Protein AF-A0A212EW90-F1 (afdb_monomer)

Sequence (204 aa):
METESSKECPTSETKEGSLTAAQRARLERNKSRALALREARLVKRPTEDKNDRIEKKSMRPVDSGGGFLLEAEEDVATPAPRAPPAPIVHRPDQPRCLHCGSPFPQSYLLDTFDYNACDACRDDEDKHELITRTEAKSEFLLKDCDLDARPPPLRCVRRRNPHRARFAEMRLYLRVQVEQRALEVWGSEEQLRREREERDRRRE

pLDDT: mean 80.84, std 19.44, range [35.56, 97.5]

Radius of gyration: 36.28 Å; Cα contacts (8 Å, |Δi|>4): 175; chains: 1; bounding box: 72×66×100 Å

Structure (mmCIF, N/CA/C/O backbone):
data_AF-A0A212EW90-F1
#
_entry.id   AF-A0A212EW90-F1
#
loop_
_atom_site.group_PDB
_atom_site.id
_atom_site.type_symbol
_atom_site.label_atom_id
_atom_site.label_alt_id
_atom_site.label_comp_id
_atom_site.label_asym_id
_atom_site.label_entity_id
_atom_site.label_seq_id
_atom_site.pdbx_PDB_ins_code
_atom_site.Cartn_x
_atom_site.Cartn_y
_atom_site.Cartn_z
_atom_site.occupancy
_atom_site.B_iso_or_equiv
_atom_site.auth_seq_id
_atom_site.auth_comp_id
_atom_site.auth_asym_id
_atom_site.auth_atom_id
_atom_site.pdbx_PDB_model_num
ATOM 1 N N . MET A 1 1 ? -20.090 49.808 72.761 1.00 37.00 1 MET A N 1
ATOM 2 C CA . MET A 1 1 ? -19.215 50.891 72.284 1.00 37.00 1 MET A CA 1
ATOM 3 C C . MET A 1 1 ? -17.934 50.246 71.805 1.00 37.00 1 MET A C 1
ATOM 5 O O . MET A 1 1 ? -17.384 49.419 72.521 1.00 37.00 1 MET A O 1
ATOM 9 N N . GLU A 1 2 ? -17.590 50.555 70.563 1.00 42.12 2 GLU A N 1
ATOM 10 C CA . GLU A 1 2 ? -16.340 50.257 69.849 1.00 42.12 2 GLU A CA 1
ATOM 11 C C . GLU A 1 2 ? -15.127 50.748 70.689 1.00 42.12 2 GLU A C 1
ATOM 13 O O . GLU A 1 2 ? -15.322 51.596 71.556 1.00 42.12 2 GLU A O 1
ATOM 18 N N . THR A 1 3 ? -13.894 50.234 70.600 1.00 38.16 3 THR A N 1
ATOM 19 C CA . THR A 1 3 ? -12.986 50.258 69.435 1.00 38.16 3 THR A CA 1
ATOM 20 C C . THR A 1 3 ? -11.719 49.384 69.642 1.00 38.16 3 THR A C 1
ATOM 22 O O . THR A 1 3 ? -11.256 49.186 70.761 1.00 38.16 3 THR A O 1
ATOM 25 N N . GLU A 1 4 ? -11.207 48.853 68.522 1.00 42.88 4 GLU A N 1
ATOM 26 C CA . GLU A 1 4 ? -9.812 48.750 68.021 1.00 42.88 4 GLU A CA 1
ATOM 27 C C . GLU A 1 4 ? -8.589 48.614 68.967 1.00 42.88 4 GLU A C 1
ATOM 29 O O . GLU A 1 4 ? -8.356 49.448 69.833 1.00 42.88 4 GLU A O 1
ATOM 34 N N . SER A 1 5 ? -7.679 47.665 68.665 1.00 35.56 5 SER A N 1
ATOM 35 C CA . SER A 1 5 ? -6.364 47.965 68.033 1.00 35.56 5 SER A CA 1
ATOM 36 C C . SER A 1 5 ? -5.389 46.758 68.008 1.00 35.56 5 SER A C 1
ATOM 38 O O . SER A 1 5 ? -5.030 46.200 69.040 1.00 35.56 5 SER A O 1
ATOM 40 N N . SER A 1 6 ? -5.003 46.371 66.783 1.00 37.69 6 SER A N 1
ATOM 41 C CA . SER A 1 6 ? -3.697 45.899 66.261 1.00 37.69 6 SER A CA 1
ATOM 42 C C . SER A 1 6 ? -2.627 45.345 67.233 1.00 37.69 6 SER A C 1
ATOM 44 O O . SER A 1 6 ? -2.202 46.023 68.156 1.00 37.69 6 SER A O 1
ATOM 46 N N . LYS A 1 7 ? -2.182 44.082 67.100 1.00 48.00 7 LYS A N 1
ATOM 47 C CA . LYS A 1 7 ? -1.148 43.548 66.168 1.00 48.00 7 LYS A CA 1
ATOM 48 C C . LYS A 1 7 ? 0.292 43.954 66.549 1.00 48.00 7 LYS A C 1
ATOM 50 O O . LYS A 1 7 ? 0.676 45.074 66.266 1.00 48.00 7 LYS A O 1
ATOM 55 N N . GLU A 1 8 ? 1.068 43.019 67.123 1.00 38.59 8 GLU A N 1
ATOM 56 C CA . GLU A 1 8 ? 2.380 42.527 66.627 1.00 38.59 8 GLU A CA 1
ATOM 57 C C . GLU A 1 8 ? 3.061 41.525 67.594 1.00 38.59 8 GLU A C 1
ATOM 59 O O . GLU A 1 8 ? 2.899 41.584 68.811 1.00 38.59 8 GLU A O 1
ATOM 64 N N . CYS A 1 9 ? 3.776 40.554 67.005 1.00 44.97 9 CYS A N 1
ATOM 65 C CA . CYS A 1 9 ? 4.490 39.432 67.638 1.00 44.97 9 CYS A CA 1
ATOM 66 C C . CYS A 1 9 ? 5.861 39.832 68.214 1.00 44.97 9 CYS A C 1
ATOM 68 O O . CYS A 1 9 ? 6.441 40.823 67.773 1.00 44.97 9 CYS A O 1
ATOM 70 N N . PRO A 1 10 ? 6.483 38.947 69.023 1.00 42.16 10 PRO A N 1
ATOM 71 C CA . PRO A 1 10 ? 7.879 38.622 68.724 1.00 42.16 10 PRO A CA 1
ATOM 72 C C . PRO A 1 10 ? 8.269 37.135 68.875 1.00 42.16 10 PRO A C 1
ATOM 74 O O . PRO A 1 10 ? 8.018 36.481 69.882 1.00 42.16 10 PRO A O 1
ATOM 77 N N . THR A 1 11 ? 8.903 36.669 67.795 1.00 37.88 11 THR A N 1
ATOM 78 C CA . THR A 1 11 ? 10.135 35.864 67.664 1.00 37.88 11 THR A CA 1
ATOM 79 C C . THR A 1 11 ? 10.346 34.526 68.385 1.00 37.88 11 THR A C 1
ATOM 81 O O . THR A 1 11 ? 10.297 34.384 69.599 1.00 37.88 11 THR A O 1
ATOM 84 N N . SER A 1 12 ? 10.741 33.578 67.533 1.00 48.88 12 SER A N 1
ATOM 85 C CA . SER A 1 12 ? 11.323 32.257 67.749 1.00 48.88 12 SER A CA 1
ATOM 86 C C . SER A 1 12 ? 12.581 32.227 68.621 1.00 48.88 12 SER A C 1
ATOM 88 O O . SER A 1 12 ? 13.529 32.956 68.336 1.00 48.88 12 SER A O 1
ATOM 90 N N . GLU A 1 13 ? 12.657 31.245 69.523 1.00 40.03 13 GLU A N 1
ATOM 91 C CA . GLU A 1 13 ? 13.919 30.736 70.069 1.00 40.03 13 GLU A CA 1
ATOM 92 C C . GLU A 1 13 ? 13.935 29.198 70.116 1.00 40.03 13 GLU A C 1
ATOM 94 O O . GLU A 1 13 ? 12.944 28.523 70.401 1.00 40.03 13 GLU A O 1
ATOM 99 N N . THR A 1 14 ? 15.101 28.665 69.774 1.00 49.25 14 THR A N 1
ATOM 100 C CA . THR A 1 14 ? 15.515 27.269 69.646 1.00 49.25 14 THR A CA 1
ATOM 101 C C . THR A 1 14 ? 15.572 26.529 70.989 1.00 49.25 14 THR A C 1
ATOM 103 O O . THR A 1 14 ? 16.086 27.043 71.977 1.00 49.25 14 THR A O 1
ATOM 106 N N . LYS A 1 15 ? 15.147 25.256 71.017 1.00 45.59 15 LYS A N 1
ATOM 107 C CA . LYS A 1 15 ? 15.588 24.279 72.032 1.00 45.59 15 LYS A CA 1
ATOM 108 C C . LYS A 1 15 ? 15.966 22.958 71.371 1.00 45.59 15 LYS A C 1
ATOM 110 O O . LYS A 1 15 ? 15.115 22.159 70.990 1.00 45.59 15 LYS A O 1
ATOM 115 N N . GLU A 1 16 ? 17.272 22.753 71.248 1.00 52.44 16 GLU A N 1
ATOM 116 C CA . GLU A 1 16 ? 17.896 21.493 70.862 1.00 52.44 16 GLU A CA 1
ATOM 117 C C . GLU A 1 16 ? 17.640 20.432 71.944 1.00 52.44 16 GLU A C 1
ATOM 119 O O . GLU A 1 16 ? 18.068 20.555 73.093 1.00 52.44 16 GLU A O 1
ATOM 124 N N . GLY A 1 17 ? 16.910 19.375 71.591 1.00 59.28 17 GLY A N 1
ATOM 125 C CA . GLY A 1 17 ? 16.662 18.247 72.482 1.00 59.28 17 GLY A CA 1
ATOM 126 C C . GLY A 1 17 ? 17.885 17.337 72.580 1.00 59.28 17 GLY A C 1
ATOM 127 O O . GLY A 1 17 ? 18.128 16.521 71.692 1.00 59.28 17 GLY A O 1
ATOM 128 N N . SER A 1 18 ? 18.635 17.440 73.679 1.00 71.00 18 SER A N 1
ATOM 129 C CA . SER A 1 18 ? 19.654 16.460 74.078 1.00 71.00 18 SER A CA 1
ATOM 130 C C . SER A 1 18 ? 19.038 15.057 74.145 1.00 71.00 18 SER A C 1
ATOM 132 O O . SER A 1 18 ? 18.138 14.789 74.940 1.00 71.00 18 SER A O 1
ATOM 134 N N . LEU A 1 19 ? 19.517 14.150 73.292 1.00 76.38 19 LEU A N 1
ATOM 135 C CA . LEU A 1 19 ? 19.010 12.781 73.214 1.00 76.38 19 LEU A CA 1
ATOM 136 C C . LEU A 1 19 ? 19.236 12.043 74.536 1.00 76.38 19 LEU A C 1
ATOM 138 O O . LEU A 1 19 ? 20.332 12.092 75.103 1.00 76.38 19 LEU A O 1
ATOM 142 N N . THR A 1 20 ? 18.224 11.307 74.989 1.00 86.19 20 THR A N 1
ATOM 143 C CA . THR A 1 20 ? 18.311 10.446 76.178 1.00 86.19 20 THR A CA 1
ATOM 144 C C . THR A 1 20 ? 19.362 9.344 75.991 1.00 86.19 20 THR A C 1
ATOM 146 O O . THR A 1 20 ? 19.668 8.939 74.866 1.00 86.19 20 THR A O 1
ATOM 149 N N . ALA A 1 21 ? 19.907 8.807 77.087 1.00 84.00 21 ALA A N 1
ATOM 150 C CA . ALA A 1 21 ? 20.920 7.746 77.034 1.00 84.00 21 ALA A CA 1
ATOM 151 C C . ALA A 1 21 ? 20.450 6.515 76.231 1.00 84.00 21 ALA A C 1
ATOM 153 O O . ALA A 1 21 ? 21.204 5.957 75.434 1.00 84.00 21 ALA A O 1
ATOM 154 N N . ALA A 1 22 ? 19.169 6.153 76.356 1.00 84.44 22 ALA A N 1
ATOM 155 C CA . ALA A 1 22 ? 18.561 5.070 75.589 1.00 84.44 22 ALA A CA 1
ATOM 156 C C . ALA A 1 22 ? 18.507 5.367 74.077 1.00 84.44 22 ALA A C 1
ATOM 158 O O . ALA A 1 22 ? 18.768 4.480 73.259 1.00 84.44 22 ALA A O 1
ATOM 159 N N . GLN A 1 23 ? 18.214 6.614 73.689 1.00 84.75 23 GLN A N 1
ATOM 160 C CA . GLN A 1 23 ? 18.225 7.042 72.287 1.00 84.75 23 GLN A CA 1
ATOM 161 C C . GLN A 1 23 ? 19.645 7.036 71.709 1.00 84.75 23 GLN A C 1
ATOM 163 O O . GLN A 1 23 ? 19.837 6.536 70.601 1.00 84.75 23 GLN A O 1
ATOM 168 N N . ARG A 1 24 ? 20.648 7.494 72.471 1.00 88.50 24 ARG A N 1
ATOM 169 C CA . ARG A 1 24 ? 22.062 7.435 72.056 1.00 88.50 24 ARG A CA 1
ATOM 170 C C . ARG A 1 24 ? 22.530 5.994 71.847 1.00 88.50 24 ARG A C 1
ATOM 172 O O . ARG A 1 24 ? 23.065 5.688 70.788 1.00 88.50 24 ARG A O 1
ATOM 179 N N . ALA A 1 25 ? 22.216 5.085 72.772 1.00 90.12 25 ALA A N 1
ATOM 180 C CA . ALA A 1 25 ? 22.560 3.665 72.645 1.00 90.12 25 ALA A CA 1
ATOM 181 C C . ALA A 1 25 ? 21.860 2.977 71.456 1.00 90.12 25 ALA A C 1
ATOM 183 O O . ALA A 1 25 ? 22.383 2.030 70.859 1.00 90.12 25 ALA A O 1
ATOM 184 N N . ARG A 1 26 ? 20.651 3.425 71.089 1.00 89.00 26 ARG A N 1
ATOM 185 C CA . ARG A 1 26 ? 19.955 2.939 69.888 1.00 89.00 26 ARG A CA 1
ATOM 186 C C . ARG A 1 26 ? 20.602 3.472 68.611 1.00 89.00 26 ARG A C 1
ATOM 188 O O . ARG A 1 26 ? 20.775 2.705 67.667 1.00 89.00 26 ARG A O 1
ATOM 195 N N . LEU A 1 27 ? 20.986 4.747 68.591 1.00 90.75 27 LEU A N 1
ATOM 196 C CA . LEU A 1 27 ? 21.705 5.352 67.468 1.00 90.75 27 LEU A CA 1
ATOM 197 C C . LEU A 1 27 ? 23.073 4.708 67.261 1.00 90.75 27 LEU A C 1
ATOM 199 O O . LEU A 1 27 ? 23.433 4.423 66.126 1.00 90.75 27 LEU A O 1
ATOM 203 N N . GLU A 1 28 ? 23.796 4.411 68.335 1.00 94.00 28 GLU A N 1
ATOM 204 C CA . GLU A 1 28 ? 25.107 3.772 68.270 1.00 94.00 28 GLU A CA 1
ATOM 205 C C . GLU A 1 28 ? 25.023 2.339 67.728 1.00 94.00 28 GLU A C 1
ATOM 207 O O . GLU A 1 28 ? 25.767 1.989 66.813 1.00 94.00 28 GLU A O 1
ATOM 212 N N . ARG A 1 29 ? 24.039 1.545 68.180 1.00 92.94 29 ARG A N 1
ATOM 213 C CA . ARG A 1 29 ? 23.766 0.208 67.616 1.00 92.94 29 ARG A CA 1
ATOM 214 C C . ARG A 1 29 ? 23.329 0.251 66.152 1.00 92.94 29 ARG A C 1
ATOM 216 O O . ARG A 1 29 ? 23.746 -0.587 65.356 1.00 92.94 29 ARG A O 1
ATOM 223 N N . ASN A 1 30 ? 22.491 1.216 65.775 1.00 91.00 30 ASN A N 1
ATOM 224 C CA . ASN A 1 30 ? 22.095 1.386 64.376 1.00 91.00 30 ASN A CA 1
ATOM 225 C C . ASN A 1 30 ? 23.288 1.805 63.509 1.00 91.00 30 ASN A C 1
ATOM 227 O O . ASN A 1 30 ? 23.452 1.290 62.404 1.00 91.00 30 ASN A O 1
ATOM 231 N N . LYS A 1 31 ? 24.141 2.698 64.022 1.00 95.44 31 LYS A N 1
ATOM 232 C CA . LYS A 1 31 ? 25.353 3.161 63.344 1.00 95.44 31 LYS A CA 1
ATOM 233 C C . LYS A 1 31 ? 26.351 2.022 63.154 1.00 95.44 31 LYS A C 1
ATOM 235 O O . LYS A 1 31 ? 26.844 1.854 62.043 1.00 95.44 31 LYS A O 1
ATOM 240 N N . SER A 1 32 ? 26.602 1.207 64.180 1.00 93.25 32 SER A N 1
ATOM 241 C CA . SER A 1 32 ? 27.519 0.066 64.074 1.00 93.25 32 SER A CA 1
ATOM 242 C C . SER A 1 32 ? 27.013 -0.980 63.079 1.00 93.25 32 SER A C 1
ATOM 244 O O . SER A 1 32 ? 27.770 -1.423 62.218 1.00 93.25 32 SER A O 1
ATOM 246 N N . ARG A 1 33 ? 25.712 -1.298 63.103 1.00 92.06 33 ARG A N 1
ATOM 247 C CA . ARG A 1 33 ? 25.096 -2.209 62.128 1.00 92.06 33 ARG A CA 1
ATOM 248 C C . ARG A 1 33 ? 25.192 -1.674 60.696 1.00 92.06 33 ARG A C 1
ATOM 250 O O . ARG A 1 33 ? 25.475 -2.441 59.780 1.00 92.06 33 ARG A O 1
ATOM 257 N N . ALA A 1 34 ? 24.969 -0.375 60.496 1.00 90.00 34 ALA A N 1
ATOM 258 C CA . ALA A 1 34 ? 25.075 0.253 59.181 1.00 90.00 34 ALA A CA 1
ATOM 259 C C . ALA A 1 34 ? 26.517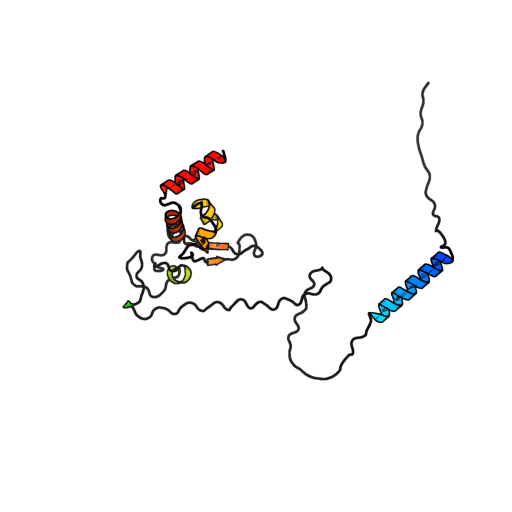 0.241 58.643 1.00 90.00 34 ALA A C 1
ATOM 261 O O . ALA A 1 34 ? 26.720 -0.042 57.462 1.00 90.00 34 ALA A O 1
ATOM 262 N N . LEU A 1 35 ? 27.512 0.499 59.499 1.00 91.81 35 LEU A N 1
ATOM 263 C CA . LEU A 1 35 ? 28.927 0.424 59.125 1.00 91.81 35 LEU A CA 1
ATOM 264 C C . LEU A 1 35 ? 29.338 -1.008 58.763 1.00 91.81 35 LEU A C 1
ATOM 266 O O . LEU A 1 35 ? 29.906 -1.206 57.693 1.00 91.81 35 LEU A O 1
ATOM 270 N N . ALA A 1 36 ? 28.947 -2.002 59.564 1.00 86.94 36 ALA A N 1
ATOM 271 C CA . ALA A 1 36 ? 29.229 -3.410 59.283 1.00 86.94 36 ALA A CA 1
ATOM 272 C C . ALA A 1 36 ? 28.620 -3.880 57.948 1.00 86.94 36 ALA A C 1
ATOM 274 O O . ALA A 1 36 ? 29.275 -4.567 57.169 1.00 86.94 36 ALA A O 1
ATOM 275 N N . LEU A 1 37 ? 27.385 -3.465 57.629 1.00 83.56 37 LEU A N 1
ATOM 276 C CA . LEU A 1 37 ? 26.765 -3.755 56.329 1.00 83.56 37 LEU A CA 1
ATOM 277 C C . LEU A 1 37 ? 27.500 -3.077 55.163 1.00 83.56 37 LEU A C 1
ATOM 279 O O . LEU A 1 37 ? 27.550 -3.631 54.065 1.00 83.56 37 LEU A O 1
ATOM 283 N N . ARG A 1 38 ? 28.057 -1.881 55.378 1.00 78.62 38 ARG A N 1
ATOM 284 C CA . ARG A 1 38 ? 28.822 -1.155 54.359 1.00 78.62 38 ARG A CA 1
ATOM 285 C C . ARG A 1 38 ? 30.179 -1.807 54.111 1.00 78.62 38 ARG A C 1
ATOM 287 O O . ARG A 1 38 ? 30.548 -1.963 52.953 1.00 78.62 38 ARG A O 1
ATOM 294 N N . GLU A 1 39 ? 30.875 -2.225 55.164 1.00 82.56 39 GLU A N 1
ATOM 295 C CA . GLU A 1 39 ? 32.128 -2.981 55.065 1.00 82.56 39 GLU A CA 1
ATOM 296 C C . GLU A 1 39 ? 31.909 -4.346 54.406 1.00 82.56 39 GLU A C 1
ATOM 298 O O . GLU A 1 39 ? 32.644 -4.700 53.490 1.00 82.56 39 GLU A O 1
ATOM 303 N N . ALA A 1 40 ? 30.838 -5.061 54.769 1.00 77.44 40 ALA A N 1
ATOM 304 C CA . ALA A 1 40 ? 30.483 -6.339 54.151 1.00 77.44 40 ALA A CA 1
ATOM 305 C C . ALA A 1 40 ? 30.093 -6.213 52.667 1.00 77.44 40 ALA A C 1
ATOM 307 O O . ALA A 1 40 ? 30.324 -7.137 51.897 1.00 77.44 40 ALA A O 1
ATOM 308 N N . ARG A 1 41 ? 29.509 -5.084 52.237 1.00 70.00 41 ARG A N 1
ATOM 309 C CA . ARG A 1 41 ? 29.255 -4.801 50.809 1.00 70.00 41 ARG A CA 1
ATOM 310 C C . ARG A 1 41 ? 30.518 -4.396 50.058 1.00 70.00 41 ARG A C 1
ATOM 312 O O . ARG A 1 41 ? 30.582 -4.584 48.847 1.00 70.00 41 ARG A O 1
ATOM 319 N N . LEU A 1 42 ? 31.521 -3.870 50.758 1.00 60.12 42 LEU A N 1
ATOM 320 C CA . LEU A 1 42 ? 32.828 -3.542 50.201 1.00 60.12 42 LEU A CA 1
ATOM 321 C C . LEU A 1 42 ? 33.714 -4.798 50.102 1.00 60.12 42 LEU A C 1
ATOM 323 O O . LEU A 1 42 ? 34.885 -4.774 50.478 1.00 60.12 42 LEU A O 1
ATOM 327 N N . VAL A 1 43 ? 33.177 -5.908 49.580 1.00 57.69 43 VAL A N 1
ATOM 328 C CA . VAL A 1 43 ? 34.025 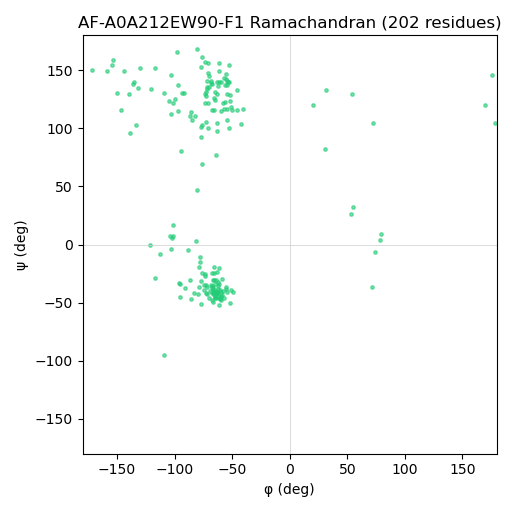-7.012 49.123 1.00 57.69 43 VAL A CA 1
ATOM 329 C C . VAL A 1 43 ? 34.858 -6.458 47.975 1.00 57.69 43 VAL A C 1
ATOM 331 O O . VAL A 1 43 ? 34.362 -6.221 46.873 1.00 57.69 43 VAL A O 1
ATOM 334 N N . LYS A 1 44 ? 36.134 -6.186 48.255 1.00 54.88 44 LYS A N 1
ATOM 335 C CA . LYS A 1 44 ? 37.115 -5.834 47.233 1.00 54.88 44 LYS A CA 1
ATOM 336 C C . LYS A 1 44 ? 37.183 -7.012 46.269 1.00 54.88 44 LYS A C 1
ATOM 338 O O . LYS A 1 44 ? 37.567 -8.110 46.664 1.00 54.88 44 LYS A O 1
ATOM 343 N N . ARG A 1 45 ? 36.763 -6.784 45.024 1.00 52.50 45 ARG A N 1
ATOM 344 C CA . ARG 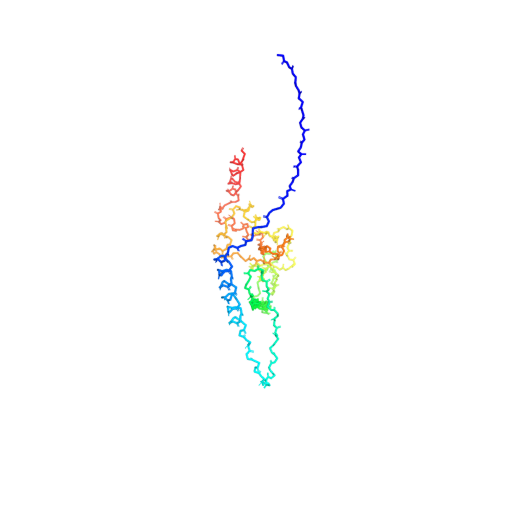A 1 45 ? 36.896 -7.760 43.942 1.00 52.50 45 ARG A CA 1
ATOM 345 C C . ARG A 1 45 ? 38.365 -8.211 43.901 1.00 52.50 45 ARG A C 1
ATOM 347 O O . ARG A 1 45 ? 39.224 -7.325 43.891 1.00 52.50 45 ARG A O 1
ATOM 354 N N . PRO A 1 46 ? 38.672 -9.520 43.903 1.00 50.47 46 PRO A N 1
ATOM 355 C CA . PRO A 1 46 ? 40.043 -9.975 43.734 1.00 50.47 46 PRO A CA 1
ATOM 356 C C . PRO A 1 46 ? 40.576 -9.387 42.428 1.00 50.47 46 PRO A C 1
ATOM 358 O O . PRO A 1 46 ? 39.959 -9.535 41.371 1.00 50.47 46 PRO A O 1
ATOM 361 N N . THR A 1 47 ? 41.673 -8.641 42.504 1.00 50.12 47 THR A N 1
ATOM 362 C CA . THR A 1 47 ? 42.437 -8.270 41.318 1.00 50.12 47 THR A CA 1
ATOM 363 C C . THR A 1 47 ? 43.235 -9.502 40.928 1.00 50.12 47 THR A C 1
ATOM 365 O O . THR A 1 47 ? 44.308 -9.748 41.472 1.00 50.12 47 THR A O 1
ATOM 368 N N . GLU A 1 48 ? 42.673 -10.323 40.048 1.00 49.72 48 GLU A N 1
ATOM 369 C CA . GLU A 1 48 ? 43.438 -11.379 39.398 1.00 49.72 48 GLU A CA 1
ATOM 370 C C . GLU A 1 48 ? 44.294 -10.743 38.299 1.00 49.72 48 GLU A C 1
ATOM 372 O O . GLU A 1 48 ? 43.817 -10.400 37.218 1.00 49.72 48 GLU A O 1
ATOM 377 N N . ASP A 1 49 ? 45.575 -10.557 38.613 1.00 53.19 49 ASP A N 1
ATOM 378 C CA . ASP A 1 49 ? 46.632 -10.440 37.619 1.00 53.19 49 ASP A CA 1
ATOM 379 C C . ASP A 1 49 ? 46.794 -11.793 36.921 1.00 53.19 49 ASP A C 1
ATOM 381 O O . ASP A 1 49 ? 47.193 -12.768 37.564 1.00 53.19 49 ASP A O 1
ATOM 385 N N . LYS A 1 50 ? 46.510 -11.837 35.612 1.00 42.41 50 LYS A N 1
ATOM 386 C CA . LYS A 1 50 ? 47.284 -12.557 34.579 1.00 42.41 50 LYS A CA 1
ATOM 387 C C . LYS A 1 50 ? 46.635 -12.407 33.198 1.00 42.41 50 LYS A C 1
ATOM 389 O O . LYS A 1 50 ? 45.636 -13.033 32.881 1.00 42.41 50 LYS A O 1
ATOM 394 N N . ASN A 1 51 ? 47.262 -11.553 32.393 1.00 48.25 51 ASN A N 1
ATOM 395 C CA . ASN A 1 51 ? 47.721 -11.832 31.032 1.00 48.25 51 ASN A CA 1
ATOM 396 C C . ASN A 1 51 ? 46.905 -12.852 30.205 1.00 48.25 51 ASN A C 1
ATOM 398 O O . ASN A 1 51 ? 47.335 -13.990 30.045 1.00 48.25 51 ASN A O 1
ATOM 402 N N . ASP A 1 52 ? 45.801 -12.413 29.600 1.00 43.44 52 ASP A N 1
ATOM 403 C CA . ASP A 1 52 ? 45.383 -12.953 28.305 1.00 43.44 52 ASP A CA 1
ATOM 404 C C . ASP A 1 52 ? 44.696 -11.861 27.479 1.00 43.44 52 ASP A 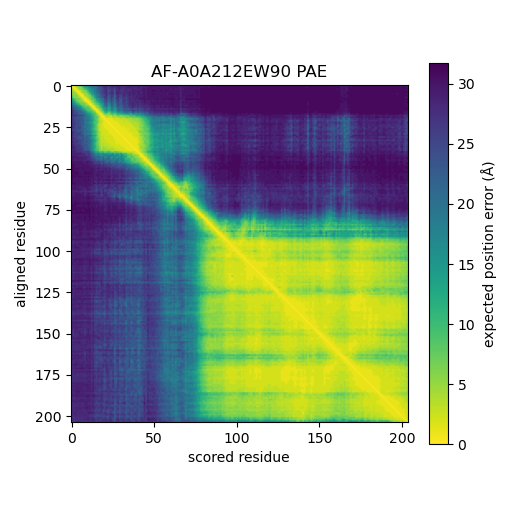C 1
ATOM 406 O O . ASP A 1 52 ? 43.697 -11.251 27.873 1.00 43.44 52 ASP A O 1
ATOM 410 N N . ARG A 1 53 ? 45.320 -11.524 26.354 1.00 47.97 53 ARG A N 1
ATOM 411 C CA . ARG A 1 53 ? 44.987 -10.365 25.529 1.00 47.97 53 ARG A CA 1
ATOM 412 C C . ARG A 1 53 ? 44.025 -10.825 24.439 1.00 47.97 53 ARG A C 1
ATOM 414 O O . ARG A 1 53 ? 44.430 -11.048 23.306 1.00 47.97 53 ARG A O 1
ATOM 421 N N . ILE A 1 54 ? 42.748 -10.957 24.786 1.00 49.94 54 ILE A N 1
ATOM 422 C CA . ILE A 1 54 ? 41.666 -11.079 23.802 1.00 49.94 54 ILE A CA 1
ATOM 423 C C . ILE A 1 54 ? 40.962 -9.724 23.740 1.00 49.94 54 ILE A C 1
ATOM 425 O O . ILE A 1 54 ? 40.342 -9.292 24.712 1.00 49.94 54 ILE A O 1
ATOM 429 N N . GLU A 1 55 ? 41.086 -9.040 22.601 1.00 52.75 55 GLU A N 1
ATOM 430 C CA . GLU A 1 55 ? 40.440 -7.757 22.303 1.00 52.75 55 GLU A CA 1
ATOM 431 C C . GLU A 1 55 ? 38.907 -7.900 22.276 1.00 52.75 55 GLU A C 1
ATOM 433 O O . GLU A 1 55 ? 38.272 -7.940 21.226 1.00 52.75 55 GLU A O 1
ATOM 438 N N . LYS A 1 56 ? 38.273 -7.968 23.450 1.00 46.31 56 LYS A N 1
ATOM 439 C CA . LYS A 1 56 ? 36.835 -7.732 23.585 1.00 46.31 56 LYS A CA 1
ATOM 440 C C . LYS A 1 56 ? 36.614 -6.232 23.708 1.00 46.31 56 LYS A C 1
ATOM 442 O O . LYS A 1 56 ? 36.917 -5.625 24.733 1.00 46.31 56 LYS A O 1
ATOM 447 N N . LYS A 1 57 ? 36.093 -5.640 22.633 1.00 47.41 57 LYS A N 1
ATOM 448 C CA . LYS A 1 57 ? 35.599 -4.262 22.569 1.00 47.41 57 LYS A CA 1
ATOM 449 C C . LYS A 1 57 ? 34.589 -4.054 23.704 1.00 47.41 57 LYS A C 1
ATOM 451 O O . LYS A 1 57 ? 33.453 -4.505 23.615 1.00 47.41 57 LYS A O 1
ATOM 456 N N . SER A 1 58 ? 35.024 -3.434 24.797 1.00 45.62 58 SER A N 1
ATOM 457 C CA . SER A 1 58 ? 34.182 -3.171 25.959 1.00 45.62 58 SER A CA 1
ATOM 458 C C . SER A 1 58 ? 33.164 -2.089 25.606 1.00 45.62 58 SER A C 1
ATOM 460 O O . SER A 1 58 ? 33.471 -0.896 25.557 1.00 45.62 58 SER A O 1
ATOM 462 N N . MET A 1 59 ? 31.935 -2.510 25.311 1.00 57.97 59 MET A N 1
ATOM 463 C CA . MET A 1 59 ? 30.809 -1.588 25.246 1.00 57.97 59 MET A CA 1
ATOM 464 C C . MET A 1 59 ? 30.603 -0.984 26.636 1.00 57.97 59 MET A C 1
ATOM 466 O O . MET A 1 59 ? 30.583 -1.695 27.642 1.00 57.97 59 MET A O 1
ATOM 470 N N . ARG A 1 60 ? 30.511 0.347 26.702 1.00 62.47 60 ARG A N 1
ATOM 471 C CA . ARG A 1 60 ? 30.195 1.042 27.950 1.00 62.47 60 ARG A CA 1
ATOM 472 C C . ARG A 1 60 ? 28.725 0.772 28.262 1.00 62.47 60 ARG A C 1
ATOM 474 O O . ARG A 1 60 ? 27.885 1.094 27.425 1.00 62.47 60 ARG A O 1
ATOM 481 N N . PRO A 1 61 ? 28.411 0.190 29.418 1.00 64.31 61 PRO A N 1
ATOM 482 C CA . PRO A 1 61 ? 27.034 -0.120 29.749 1.00 64.31 61 PRO A CA 1
ATOM 483 C C . PRO A 1 61 ? 26.232 1.167 30.013 1.00 64.31 61 PRO A C 1
ATOM 485 O O . PRO A 1 61 ? 26.780 2.158 30.510 1.00 64.31 61 PRO A O 1
ATOM 488 N N . VAL A 1 62 ? 24.953 1.166 29.630 1.00 65.56 62 VAL A N 1
ATOM 489 C CA . VAL A 1 62 ? 24.087 2.356 29.631 1.00 65.56 62 VAL A CA 1
ATOM 490 C C . VAL A 1 62 ? 23.206 2.349 30.877 1.00 65.56 62 VAL A C 1
ATOM 492 O O . VAL A 1 62 ? 22.487 1.388 31.147 1.00 65.56 62 VAL A O 1
ATOM 495 N N . ASP A 1 63 ? 23.262 3.438 31.642 1.00 74.75 63 ASP A N 1
ATOM 496 C CA . ASP A 1 63 ? 22.414 3.646 32.815 1.00 74.75 63 ASP A CA 1
ATOM 497 C C . ASP A 1 63 ? 21.072 4.254 32.383 1.00 74.75 63 ASP A C 1
ATOM 499 O O . ASP A 1 63 ? 21.011 5.382 31.889 1.00 74.75 63 ASP A O 1
ATOM 503 N N . SER A 1 64 ? 19.991 3.492 32.550 1.00 76.69 64 SER A N 1
ATOM 504 C CA . SER A 1 64 ? 18.620 3.929 32.267 1.00 76.69 64 SER A CA 1
ATOM 505 C C . SER A 1 64 ? 18.006 4.768 33.398 1.00 76.69 64 SER A C 1
ATOM 507 O O . SER A 1 64 ? 16.842 5.157 33.308 1.00 76.69 64 SER A O 1
ATOM 509 N N . GLY A 1 65 ? 18.764 5.065 34.463 1.00 69.38 65 GLY A N 1
ATOM 510 C CA . GLY A 1 65 ? 18.324 5.883 35.596 1.00 69.38 65 GLY A CA 1
ATOM 511 C C . GLY A 1 65 ? 17.446 5.137 36.608 1.00 69.38 65 GLY A C 1
ATOM 512 O O . GLY A 1 65 ? 16.891 5.760 37.510 1.00 69.38 65 GLY A O 1
ATOM 513 N N . GLY A 1 66 ? 17.317 3.811 36.475 1.00 75.62 66 GLY A N 1
ATOM 514 C CA . GLY A 1 66 ? 16.504 2.942 37.339 1.00 75.62 66 GLY A CA 1
ATOM 515 C C . GLY A 1 66 ? 17.286 2.143 38.391 1.00 75.62 66 GLY A C 1
ATOM 516 O O . GLY A 1 66 ? 16.714 1.267 39.034 1.00 75.62 66 GLY A O 1
ATOM 517 N N . GLY A 1 67 ? 18.590 2.394 38.559 1.00 70.81 67 GLY A N 1
ATOM 518 C CA . GLY A 1 67 ? 19.441 1.673 39.519 1.00 70.81 67 GLY A CA 1
ATOM 519 C C . GLY A 1 67 ? 19.903 0.281 39.064 1.00 70.81 67 GLY A C 1
ATOM 520 O O . GLY A 1 67 ? 20.590 -0.404 39.819 1.00 70.81 67 GLY A O 1
ATOM 521 N N . PHE A 1 68 ? 19.578 -0.117 37.832 1.00 65.75 68 PHE A N 1
ATOM 522 C CA . PHE A 1 68 ? 20.136 -1.285 37.159 1.00 65.75 68 PHE A CA 1
ATOM 523 C C . PHE A 1 68 ? 20.830 -0.840 35.880 1.00 65.75 68 PHE A C 1
ATOM 525 O O . PHE A 1 68 ? 20.293 -0.054 35.102 1.00 65.75 68 PHE A O 1
ATOM 532 N N . LEU A 1 69 ? 22.034 -1.356 35.683 1.00 65.81 69 LEU A N 1
ATOM 533 C CA . LEU A 1 69 ? 22.839 -1.088 34.511 1.00 65.81 69 LEU A CA 1
ATOM 534 C C . LEU A 1 69 ? 22.437 -2.086 33.421 1.00 65.81 69 LEU A C 1
ATOM 536 O O . LEU A 1 69 ? 22.670 -3.283 33.581 1.00 65.81 69 LEU A O 1
ATOM 540 N N . LEU A 1 70 ? 21.792 -1.607 32.356 1.00 64.25 70 LEU A N 1
ATOM 541 C CA . LEU A 1 70 ? 21.439 -2.458 31.224 1.00 64.25 70 LEU A CA 1
ATOM 542 C C . LEU A 1 70 ? 22.721 -2.760 30.445 1.00 64.25 70 LEU A C 1
ATOM 544 O O . LEU A 1 70 ? 23.487 -1.848 30.106 1.00 64.25 70 LEU A O 1
ATOM 548 N N . GLU A 1 71 ? 22.964 -4.039 30.157 1.00 61.19 71 GLU A N 1
ATOM 549 C CA . GLU A 1 71 ? 23.850 -4.381 29.050 1.00 61.19 71 GLU A CA 1
ATOM 550 C C . GLU A 1 71 ? 23.238 -3.727 27.815 1.00 61.19 71 GLU A C 1
ATOM 552 O O . GLU A 1 71 ? 22.048 -3.908 27.554 1.00 61.19 71 GLU A O 1
ATOM 557 N N . ALA A 1 72 ? 24.015 -2.861 27.149 1.00 56.56 72 ALA A N 1
ATOM 558 C CA . ALA A 1 72 ? 23.586 -2.249 25.902 1.00 56.56 72 ALA A CA 1
ATOM 559 C C . ALA A 1 72 ? 23.116 -3.399 25.024 1.00 56.56 72 ALA A C 1
ATOM 561 O O . ALA A 1 72 ? 23.906 -4.312 24.782 1.00 56.56 72 ALA A O 1
ATOM 562 N N . GLU A 1 73 ? 21.821 -3.385 24.702 1.00 52.78 73 GLU A N 1
ATOM 563 C CA . GLU A 1 73 ? 21.148 -4.420 23.934 1.00 52.78 73 GLU A CA 1
ATOM 564 C C . GLU A 1 73 ? 22.109 -4.812 22.821 1.00 52.78 73 GLU A C 1
ATOM 566 O O . GLU A 1 73 ? 22.517 -3.938 22.050 1.00 52.78 73 GLU A O 1
ATOM 571 N N . GLU A 1 74 ? 22.569 -6.071 22.822 1.00 43.47 74 GLU A N 1
ATOM 572 C CA . GLU A 1 74 ? 23.295 -6.608 21.679 1.00 43.47 74 GLU A CA 1
ATOM 573 C C . GLU A 1 74 ? 22.465 -6.177 20.488 1.00 43.47 74 GLU A C 1
ATOM 575 O O . GLU A 1 74 ? 21.278 -6.516 20.460 1.00 43.47 74 GLU A O 1
ATOM 580 N N . ASP A 1 75 ? 23.035 -5.333 19.619 1.00 47.03 75 ASP A N 1
ATOM 581 C CA . ASP A 1 75 ? 22.382 -4.870 18.409 1.00 47.03 75 ASP A CA 1
ATOM 582 C C . ASP A 1 75 ? 21.702 -6.104 17.833 1.00 47.03 75 ASP A C 1
ATOM 584 O O . ASP A 1 75 ? 22.397 -7.008 17.360 1.00 47.03 75 ASP A O 1
ATOM 588 N N . VAL A 1 76 ? 20.372 -6.214 17.984 1.00 42.69 76 VAL A N 1
ATOM 589 C CA . VAL A 1 76 ? 19.617 -7.324 17.418 1.00 42.69 76 VAL A CA 1
ATOM 590 C C . VAL A 1 76 ? 19.858 -7.109 15.954 1.00 42.69 76 VAL A C 1
ATOM 592 O O . VAL A 1 76 ? 19.283 -6.178 15.385 1.00 42.69 76 VAL A O 1
ATOM 595 N N . ALA A 1 77 ? 20.832 -7.855 15.426 1.00 45.16 77 ALA A N 1
ATOM 596 C CA . ALA A 1 77 ? 21.475 -7.544 14.175 1.00 45.16 77 ALA A CA 1
ATOM 597 C C . ALA A 1 77 ? 20.340 -7.433 13.185 1.00 45.16 77 ALA A C 1
ATOM 599 O O . ALA A 1 77 ? 19.665 -8.424 12.892 1.00 45.16 77 ALA A O 1
ATOM 600 N N . THR A 1 78 ? 20.044 -6.197 12.784 1.00 48.97 78 THR A N 1
ATOM 601 C CA . THR A 1 78 ? 18.963 -5.938 11.854 1.00 48.97 78 THR A CA 1
ATOM 602 C C . THR A 1 78 ? 19.358 -6.783 10.659 1.00 48.97 78 THR A C 1
ATOM 604 O O . THR A 1 78 ? 20.480 -6.590 10.175 1.00 48.97 78 THR A O 1
ATOM 607 N N . PRO A 1 79 ? 18.567 -7.807 10.278 1.00 50.50 79 PRO A N 1
ATOM 608 C CA . PRO A 1 79 ? 19.012 -8.769 9.286 1.00 50.50 79 PRO A CA 1
ATOM 609 C C . PRO A 1 79 ? 19.484 -7.963 8.089 1.00 50.50 79 PRO A C 1
ATOM 611 O O . PRO A 1 79 ? 18.745 -7.088 7.623 1.00 50.50 79 PRO A O 1
ATOM 614 N N . ALA A 1 80 ? 20.742 -8.182 7.689 1.00 55.62 80 ALA A N 1
ATOM 615 C CA . ALA A 1 80 ? 21.364 -7.416 6.621 1.00 55.62 80 ALA A CA 1
ATOM 616 C C . ALA A 1 80 ? 20.368 -7.328 5.457 1.00 55.62 80 ALA A C 1
ATOM 618 O O . ALA A 1 80 ? 19.738 -8.350 5.144 1.00 55.62 80 ALA A O 1
ATOM 619 N N . PRO A 1 81 ? 20.150 -6.131 4.877 1.00 60.03 81 PRO A N 1
ATOM 620 C CA . PRO A 1 81 ? 19.148 -5.953 3.839 1.00 60.03 81 PRO A CA 1
ATOM 621 C C . PRO A 1 81 ? 19.389 -7.018 2.773 1.00 60.03 81 PRO A C 1
ATOM 623 O O . PRO A 1 81 ? 20.483 -7.100 2.212 1.00 60.03 81 PRO A O 1
ATOM 626 N N . ARG A 1 82 ? 18.396 -7.897 2.573 1.00 65.50 82 ARG A N 1
ATOM 627 C CA . ARG A 1 82 ? 18.489 -8.963 1.573 1.00 65.50 82 ARG A CA 1
ATOM 628 C C . ARG A 1 82 ? 18.817 -8.289 0.248 1.00 65.50 82 ARG A C 1
ATOM 630 O O . ARG A 1 82 ? 18.166 -7.305 -0.107 1.00 65.50 82 ARG A O 1
ATOM 637 N N . ALA A 1 83 ? 19.847 -8.787 -0.432 1.00 71.62 83 ALA A N 1
ATOM 638 C CA . ALA A 1 83 ? 20.200 -8.278 -1.746 1.00 71.62 83 ALA A CA 1
ATOM 639 C C . ALA A 1 83 ? 18.950 -8.312 -2.645 1.00 71.62 83 ALA A C 1
ATOM 641 O O . ALA A 1 83 ? 18.168 -9.268 -2.539 1.00 71.62 83 ALA A O 1
ATOM 642 N N . PRO A 1 84 ? 18.728 -7.278 -3.477 1.00 71.44 84 PRO A N 1
ATOM 643 C CA . PRO A 1 84 ? 17.603 -7.277 -4.399 1.00 71.44 84 PRO A CA 1
ATOM 644 C C . PRO A 1 84 ? 17.660 -8.534 -5.282 1.00 71.44 84 PRO A C 1
ATOM 646 O O . PRO A 1 84 ? 18.759 -9.023 -5.572 1.00 71.44 84 PRO A O 1
ATOM 649 N N . PRO A 1 85 ? 16.499 -9.088 -5.676 1.00 76.50 85 PRO A N 1
ATOM 650 C CA . PRO A 1 85 ? 16.458 -10.261 -6.536 1.00 76.50 85 PRO A CA 1
ATOM 651 C C . PRO A 1 85 ? 17.242 -9.995 -7.825 1.00 76.50 85 PRO A C 1
ATOM 653 O O . PRO A 1 85 ? 17.245 -8.880 -8.352 1.00 76.50 85 PRO A O 1
ATOM 656 N N . ALA A 1 86 ? 17.944 -11.021 -8.310 1.00 82.06 86 ALA A N 1
ATOM 657 C CA . ALA A 1 86 ? 18.702 -10.909 -9.546 1.00 82.06 86 ALA A CA 1
ATOM 658 C C . ALA A 1 86 ? 17.746 -10.637 -10.726 1.00 82.06 86 ALA A C 1
ATOM 660 O O . ALA A 1 86 ? 16.681 -11.259 -10.784 1.00 82.06 86 ALA A O 1
ATOM 661 N N . PRO A 1 87 ? 18.119 -9.760 -11.677 1.00 80.88 87 PRO A N 1
ATOM 662 C CA . PRO A 1 87 ? 17.296 -9.484 -12.850 1.00 80.88 87 PRO A CA 1
ATOM 663 C C . PRO A 1 87 ? 16.994 -10.752 -13.657 1.00 80.88 87 PRO A C 1
ATOM 665 O O . PRO A 1 87 ? 17.866 -11.608 -13.837 1.00 80.88 87 PRO A O 1
ATOM 668 N N . ILE A 1 88 ? 15.782 -10.849 -14.213 1.00 82.56 88 ILE A N 1
ATOM 669 C CA . ILE A 1 88 ? 15.386 -11.986 -15.055 1.00 82.56 88 ILE A CA 1
ATOM 670 C C . ILE A 1 88 ? 16.097 -11.886 -16.412 1.00 82.56 88 ILE A C 1
ATOM 672 O O . ILE A 1 88 ? 15.752 -11.070 -17.271 1.00 82.56 88 ILE A O 1
ATOM 676 N N . VAL A 1 89 ? 17.107 -12.736 -16.608 1.00 82.62 89 VAL A N 1
ATOM 677 C CA . VAL A 1 89 ? 17.974 -12.725 -17.800 1.00 82.62 89 VAL A CA 1
ATOM 678 C C . VAL A 1 89 ? 17.243 -13.242 -19.044 1.00 82.62 89 VAL A C 1
ATOM 680 O O . VAL A 1 89 ? 17.434 -12.727 -20.147 1.00 82.62 89 VAL A O 1
ATOM 683 N N . HIS A 1 90 ? 16.378 -14.245 -18.887 1.00 83.88 90 HIS A N 1
ATOM 684 C CA . HIS A 1 90 ? 15.669 -14.867 -20.000 1.00 83.88 90 HIS A CA 1
ATOM 685 C C . HIS A 1 90 ? 14.438 -14.048 -20.399 1.00 83.88 90 HIS A C 1
ATOM 687 O O . HIS A 1 90 ? 13.436 -14.020 -19.695 1.00 83.88 90 HIS A O 1
ATOM 693 N N . ARG A 1 91 ? 14.493 -13.421 -21.582 1.00 79.69 91 ARG A N 1
ATOM 694 C CA . ARG A 1 91 ? 13.395 -12.623 -22.155 1.00 79.69 91 ARG A CA 1
ATOM 695 C C . ARG A 1 91 ? 12.006 -13.296 -22.170 1.00 79.69 91 ARG A C 1
ATOM 697 O O . ARG A 1 91 ? 11.049 -12.573 -21.913 1.00 79.69 91 ARG A O 1
ATOM 704 N N . PRO A 1 92 ? 11.829 -14.596 -22.484 1.00 84.88 92 PRO A N 1
ATOM 705 C CA . PRO A 1 92 ? 10.495 -15.209 -22.450 1.00 84.88 92 PRO A CA 1
ATOM 706 C C . PRO A 1 92 ? 9.907 -15.317 -21.036 1.00 84.88 92 PRO A C 1
ATOM 708 O O . PRO A 1 92 ? 8.688 -15.305 -20.902 1.00 84.88 92 PRO A O 1
ATOM 711 N N . ASP A 1 93 ? 10.755 -15.353 -20.008 1.00 86.62 93 ASP A N 1
ATOM 712 C CA . ASP A 1 93 ? 10.342 -15.442 -18.604 1.00 86.62 93 ASP A CA 1
ATOM 713 C C . ASP A 1 93 ? 10.108 -14.054 -17.982 1.00 86.62 93 ASP A C 1
ATOM 715 O O . ASP A 1 93 ? 9.683 -13.942 -16.833 1.00 86.62 93 ASP A O 1
ATOM 719 N N . GLN A 1 94 ? 10.390 -12.977 -18.728 1.00 90.25 94 GLN A N 1
ATOM 720 C CA . GLN A 1 94 ? 10.205 -11.612 -18.247 1.00 90.25 94 GLN A CA 1
ATOM 721 C C . GLN A 1 94 ? 8.715 -11.258 -18.176 1.00 90.25 94 GLN A C 1
ATOM 723 O O . GLN A 1 94 ? 7.989 -11.435 -19.165 1.00 90.25 94 GLN A O 1
ATOM 728 N N . PRO A 1 95 ? 8.250 -10.690 -17.050 1.00 92.81 95 PRO A N 1
ATOM 729 C CA . PRO A 1 95 ? 6.899 -10.174 -16.957 1.00 92.81 95 PRO A CA 1
ATOM 730 C C . PRO A 1 95 ? 6.682 -9.054 -17.976 1.00 92.81 95 PRO A C 1
ATOM 732 O O . PRO A 1 95 ? 7.589 -8.304 -18.348 1.00 92.81 95 PRO A O 1
ATOM 735 N N . ARG A 1 96 ? 5.439 -8.946 -18.442 1.00 95.19 96 ARG A N 1
ATOM 736 C CA . ARG A 1 96 ? 5.009 -7.893 -19.363 1.00 95.19 96 ARG A CA 1
ATOM 737 C C . ARG A 1 96 ? 4.361 -6.766 -18.583 1.00 95.19 96 ARG A C 1
ATOM 739 O O . ARG A 1 96 ? 3.564 -7.013 -17.682 1.00 95.19 96 ARG A O 1
ATOM 746 N N . CYS A 1 97 ? 4.695 -5.533 -18.945 1.00 96.06 97 CYS A N 1
ATOM 747 C CA . CYS A 1 97 ? 4.098 -4.353 -18.334 1.00 96.06 97 CYS A CA 1
ATOM 748 C C . CYS A 1 97 ? 2.597 -4.297 -18.649 1.00 96.06 97 CYS A C 1
ATOM 750 O O . CYS A 1 97 ? 2.213 -4.390 -19.814 1.00 96.06 97 CYS A O 1
ATOM 752 N N . LEU A 1 98 ? 1.762 -4.088 -17.631 1.00 94.44 98 LEU A N 1
ATOM 753 C CA . LEU A 1 98 ? 0.307 -3.965 -17.773 1.00 94.44 98 LEU A CA 1
ATOM 754 C C . LEU A 1 98 ? -0.120 -2.715 -18.562 1.00 94.44 98 LEU A C 1
ATOM 756 O O . LEU A 1 98 ? -1.228 -2.684 -19.086 1.00 94.44 98 LEU A O 1
ATOM 760 N N . HIS A 1 99 ? 0.754 -1.708 -18.677 1.00 93.75 99 HIS A N 1
ATOM 761 C CA . HIS A 1 99 ? 0.450 -0.447 -19.366 1.00 93.75 99 HIS A CA 1
ATOM 762 C C . HIS A 1 99 ? 0.912 -0.423 -20.824 1.00 93.75 99 HIS A C 1
ATOM 764 O O . HIS A 1 99 ? 0.160 -0.001 -21.695 1.00 93.75 99 HIS A O 1
ATOM 770 N N . CYS A 1 100 ? 2.137 -0.878 -21.111 1.00 95.44 100 CYS A N 1
ATOM 771 C CA . CYS A 1 100 ? 2.714 -0.821 -22.463 1.00 95.44 100 CYS A CA 1
ATOM 772 C C . CYS A 1 100 ? 2.931 -2.191 -23.127 1.00 95.44 100 CYS A C 1
ATOM 774 O O . CYS A 1 100 ? 3.291 -2.247 -24.299 1.00 95.44 100 CYS A O 1
ATOM 776 N N . GLY A 1 101 ? 2.756 -3.303 -22.405 1.00 93.62 101 GLY A N 1
ATOM 777 C CA . GLY A 1 101 ? 2.913 -4.668 -22.930 1.00 93.62 101 GLY A CA 1
ATOM 778 C C . GLY A 1 101 ? 4.358 -5.130 -23.168 1.00 93.62 101 GLY A C 1
ATOM 779 O O . GLY A 1 101 ? 4.587 -6.311 -23.465 1.00 93.62 101 GLY A O 1
ATOM 780 N N . SER A 1 102 ? 5.335 -4.232 -23.019 1.00 93.69 102 SER A N 1
ATOM 781 C CA . SER A 1 102 ? 6.757 -4.538 -23.175 1.00 93.69 102 SER A CA 1
ATOM 782 C C . SER A 1 102 ? 7.252 -5.476 -22.067 1.00 93.69 102 SER A C 1
ATOM 784 O O . SER A 1 102 ? 6.888 -5.277 -20.902 1.00 93.69 102 SER A O 1
ATOM 786 N N . PRO A 1 103 ? 8.081 -6.488 -22.395 1.00 94.56 103 PRO A N 1
ATOM 787 C CA . PRO A 1 103 ? 8.745 -7.306 -21.388 1.00 94.56 103 PRO A CA 1
ATOM 788 C C . PRO A 1 103 ? 9.784 -6.464 -20.644 1.00 94.56 103 PRO A C 1
ATOM 790 O O . PRO A 1 103 ? 10.492 -5.664 -21.262 1.00 94.56 103 PRO A O 1
ATOM 793 N N . PHE A 1 104 ? 9.878 -6.639 -19.330 1.00 93.88 104 PHE A N 1
ATOM 794 C CA . PHE A 1 104 ? 10.873 -5.955 -18.511 1.00 93.88 104 PHE A CA 1
ATOM 795 C C . PHE A 1 104 ? 11.512 -6.935 -17.510 1.00 93.88 104 PHE A C 1
ATOM 797 O O . PHE A 1 104 ? 10.812 -7.770 -16.943 1.00 93.88 104 PHE A O 1
ATOM 804 N N . PRO A 1 105 ? 12.842 -6.879 -17.302 1.00 90.94 105 PRO A N 1
ATOM 805 C CA . PRO A 1 105 ? 13.544 -7.826 -16.432 1.00 90.94 105 PRO A CA 1
ATOM 806 C C . PRO A 1 105 ? 13.362 -7.542 -14.939 1.00 90.94 105 PRO A C 1
ATOM 808 O O . PRO A 1 105 ? 13.425 -8.470 -14.137 1.00 90.94 105 PRO A O 1
ATOM 811 N N . GLN A 1 106 ? 13.203 -6.267 -14.580 1.00 90.25 106 GLN A N 1
ATOM 812 C CA . GLN A 1 106 ? 13.092 -5.768 -13.214 1.00 90.25 106 GLN A CA 1
ATOM 813 C C . GLN A 1 106 ? 12.415 -4.394 -13.248 1.00 90.25 106 GLN A C 1
ATOM 815 O O . GLN A 1 106 ? 12.551 -3.663 -14.233 1.00 90.25 106 GLN A O 1
ATOM 820 N N . SER A 1 107 ? 11.671 -4.059 -12.199 1.00 94.12 107 SER A N 1
ATOM 821 C CA . SER A 1 107 ? 11.166 -2.707 -11.963 1.00 94.12 107 SER A CA 1
ATOM 822 C C . SER A 1 107 ? 10.958 -2.489 -10.473 1.00 94.12 107 SER A C 1
ATOM 824 O O . SER A 1 107 ? 10.781 -3.447 -9.715 1.00 94.12 107 SER A O 1
ATOM 826 N N . TYR A 1 108 ? 10.921 -1.226 -10.048 1.00 94.38 108 TYR A N 1
ATOM 827 C CA . TYR A 1 108 ? 10.688 -0.904 -8.642 1.00 94.38 108 TYR A CA 1
ATOM 828 C C . TYR A 1 108 ? 9.370 -1.500 -8.131 1.00 94.38 108 TYR A C 1
ATOM 830 O O . TYR A 1 108 ? 9.332 -2.097 -7.054 1.00 94.38 108 TYR A O 1
ATOM 838 N N . LEU A 1 109 ? 8.294 -1.349 -8.909 1.00 95.56 109 LEU A N 1
ATOM 839 C CA . LEU A 1 109 ? 6.953 -1.801 -8.534 1.00 95.56 109 LEU A CA 1
ATOM 840 C C . LEU A 1 109 ? 6.841 -3.329 -8.494 1.00 95.56 109 LEU A C 1
ATOM 842 O O . LEU A 1 109 ? 6.152 -3.861 -7.622 1.00 95.56 109 LEU A O 1
ATOM 846 N N . LEU A 1 110 ? 7.552 -4.031 -9.379 1.00 94.8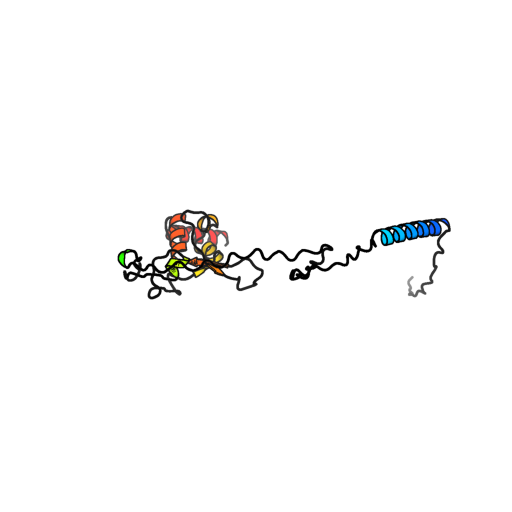1 110 LEU A N 1
ATOM 847 C CA . LEU A 1 110 ? 7.615 -5.488 -9.356 1.00 94.81 110 LEU A CA 1
ATOM 848 C C . LEU A 1 110 ? 8.343 -5.978 -8.103 1.00 94.81 110 LEU A C 1
ATOM 850 O O . LEU A 1 110 ? 7.810 -6.801 -7.370 1.00 94.81 110 LEU A O 1
ATOM 854 N N . ASP A 1 111 ? 9.520 -5.432 -7.808 1.00 93.50 111 ASP A N 1
ATOM 855 C CA . ASP A 1 111 ? 10.337 -5.913 -6.691 1.00 93.50 111 ASP A CA 1
ATOM 856 C C . ASP A 1 111 ? 9.702 -5.627 -5.325 1.00 93.50 111 ASP A C 1
ATOM 858 O O . ASP A 1 111 ? 9.806 -6.425 -4.388 1.00 93.50 111 ASP A O 1
ATOM 862 N N . THR A 1 112 ? 9.064 -4.462 -5.190 1.00 94.31 112 THR A N 1
ATOM 863 C CA . THR A 1 112 ? 8.529 -4.001 -3.903 1.00 94.31 112 THR A CA 1
ATOM 864 C C . THR A 1 112 ? 7.088 -4.433 -3.661 1.00 94.31 112 THR A C 1
ATOM 866 O O . THR A 1 112 ? 6.755 -4.789 -2.527 1.00 94.31 112 THR A O 1
ATOM 869 N N . PHE A 1 113 ? 6.247 -4.453 -4.699 1.00 95.44 113 PHE A N 1
ATOM 870 C CA . PHE A 1 113 ? 4.806 -4.690 -4.577 1.00 95.44 113 PHE A CA 1
ATOM 871 C C . PHE A 1 113 ? 4.292 -5.896 -5.370 1.00 95.44 113 PHE A C 1
ATOM 873 O O . PHE A 1 113 ? 3.097 -6.173 -5.299 1.00 95.44 113 PHE A O 1
ATOM 880 N N . ASP A 1 114 ? 5.150 -6.622 -6.096 1.00 94.12 114 ASP A N 1
ATOM 881 C CA . ASP A 1 114 ? 4.755 -7.640 -7.085 1.00 94.12 114 ASP A CA 1
ATOM 882 C C . ASP A 1 114 ? 3.797 -7.086 -8.158 1.00 94.12 114 ASP A C 1
ATOM 884 O O . ASP A 1 114 ? 2.916 -7.788 -8.657 1.00 94.12 114 ASP A O 1
ATOM 888 N N . TYR A 1 115 ? 3.934 -5.802 -8.507 1.00 95.50 115 TYR A N 1
ATOM 889 C CA . TYR A 1 115 ? 3.069 -5.155 -9.489 1.00 95.50 115 TYR A CA 1
ATOM 890 C C . TYR A 1 115 ? 3.755 -5.039 -10.855 1.00 95.50 115 TYR A C 1
ATOM 892 O O . TYR A 1 115 ? 4.812 -4.423 -10.993 1.00 95.50 115 TYR A O 1
ATOM 900 N N . ASN A 1 116 ? 3.126 -5.615 -11.884 1.00 95.19 116 ASN A N 1
ATOM 901 C CA . ASN A 1 116 ? 3.686 -5.745 -13.230 1.00 95.19 116 ASN A CA 1
ATOM 902 C C . ASN A 1 116 ? 3.649 -4.430 -14.036 1.00 95.19 116 ASN A C 1
ATOM 904 O O . ASN A 1 116 ? 2.933 -4.312 -15.031 1.00 95.19 116 ASN A O 1
ATOM 908 N N . ALA A 1 117 ? 4.445 -3.438 -13.645 1.00 95.69 117 ALA A N 1
ATOM 909 C CA . ALA A 1 117 ? 4.643 -2.205 -14.405 1.00 95.69 117 ALA A CA 1
ATOM 910 C C . ALA A 1 117 ? 6.132 -1.879 -14.540 1.00 95.69 117 ALA A C 1
ATOM 912 O O . ALA A 1 117 ? 6.876 -1.961 -13.565 1.00 95.69 117 ALA A O 1
ATOM 913 N N . CYS A 1 118 ? 6.567 -1.513 -15.748 1.00 95.38 118 CYS A N 1
ATOM 914 C CA . CYS A 1 118 ? 7.937 -1.063 -15.981 1.00 95.38 118 CYS A CA 1
ATOM 915 C C . CYS A 1 118 ? 8.151 0.354 -15.428 1.00 95.38 118 CYS A C 1
ATOM 917 O O . CYS A 1 118 ? 7.205 1.135 -15.333 1.00 95.38 118 CYS A O 1
ATOM 919 N N . ASP A 1 119 ? 9.403 0.713 -15.132 1.00 94.44 119 ASP A N 1
ATOM 920 C CA . ASP A 1 119 ? 9.728 2.023 -14.548 1.00 94.44 119 ASP A CA 1
ATOM 921 C C . ASP A 1 119 ? 9.387 3.203 -15.476 1.00 94.44 119 ASP A C 1
ATOM 923 O O . ASP A 1 119 ? 9.133 4.300 -15.000 1.00 94.44 119 ASP A O 1
ATOM 927 N N . ALA A 1 120 ? 9.310 2.981 -16.794 1.00 94.69 120 ALA A N 1
ATOM 928 C CA . ALA A 1 120 ? 8.891 4.003 -17.757 1.00 94.69 120 ALA A CA 1
ATOM 929 C C . ALA A 1 120 ? 7.380 4.300 -17.724 1.00 94.69 120 ALA A C 1
ATOM 931 O O . ALA A 1 120 ? 6.959 5.377 -18.131 1.00 94.69 120 ALA A O 1
ATOM 932 N N . CYS A 1 121 ? 6.563 3.343 -17.275 1.00 95.25 121 CYS A N 1
ATOM 933 C CA . CYS A 1 121 ? 5.117 3.511 -17.106 1.00 95.25 121 CYS A CA 1
ATOM 934 C C . CYS A 1 121 ? 4.729 3.734 -15.641 1.00 95.25 121 CYS A C 1
ATOM 936 O O . CYS A 1 121 ? 3.541 3.725 -15.314 1.00 95.25 121 CYS A O 1
ATOM 938 N N . ARG A 1 122 ? 5.717 3.861 -14.752 1.00 94.81 122 ARG A N 1
ATOM 939 C CA . ARG A 1 122 ? 5.486 4.207 -13.359 1.00 94.81 122 ARG A CA 1
ATOM 940 C C . ARG A 1 122 ? 5.031 5.662 -13.290 1.00 94.81 122 ARG A C 1
ATOM 942 O O . ARG A 1 122 ? 5.595 6.532 -13.939 1.00 94.81 122 ARG A O 1
ATOM 949 N N . ASP A 1 123 ? 4.009 5.876 -12.484 1.00 93.88 123 ASP A N 1
ATOM 950 C CA . ASP A 1 123 ? 3.289 7.135 -12.348 1.00 93.88 123 ASP A CA 1
ATOM 951 C C . ASP A 1 123 ? 3.018 7.338 -10.861 1.00 93.88 123 ASP A C 1
ATOM 953 O O . ASP A 1 123 ? 2.116 6.710 -10.305 1.00 93.88 123 ASP A O 1
ATOM 957 N N . ASP A 1 124 ? 3.895 8.109 -10.224 1.00 91.38 124 ASP A N 1
ATOM 958 C CA . ASP A 1 124 ? 3.899 8.332 -8.780 1.00 91.38 124 ASP A CA 1
ATOM 959 C C . ASP A 1 124 ? 2.824 9.337 -8.324 1.00 91.38 124 ASP A C 1
ATOM 961 O O . ASP A 1 124 ? 2.610 9.454 -7.119 1.00 91.38 124 ASP A O 1
ATOM 965 N N . GLU A 1 125 ? 2.167 10.045 -9.252 1.00 90.69 125 GLU A N 1
ATOM 966 C CA . GLU A 1 125 ? 1.161 11.074 -8.944 1.00 90.69 125 GLU A CA 1
ATOM 967 C C . GLU A 1 125 ? -0.270 10.526 -9.003 1.00 90.69 125 GLU A C 1
ATOM 969 O O . GLU A 1 125 ? -1.103 10.935 -8.200 1.00 90.69 125 GLU A O 1
ATOM 974 N N . ASP A 1 126 ? -0.543 9.565 -9.894 1.00 90.31 126 ASP A N 1
ATOM 975 C CA . ASP A 1 126 ? -1.881 8.987 -10.050 1.00 90.31 126 ASP A CA 1
ATOM 976 C C . ASP A 1 126 ? -1.957 7.538 -9.525 1.00 90.31 126 ASP A C 1
ATOM 978 O O . ASP A 1 126 ? -2.197 7.254 -8.350 1.00 90.31 126 ASP A O 1
ATOM 982 N N . LYS A 1 127 ? -1.786 6.560 -10.423 1.00 90.19 127 LYS A N 1
ATOM 983 C CA . LYS A 1 127 ? -2.124 5.148 -10.163 1.00 90.19 127 LYS A CA 1
ATOM 984 C C . LYS A 1 127 ? -1.126 4.455 -9.241 1.00 90.19 127 LYS A C 1
ATOM 986 O O . LYS A 1 127 ? -1.491 3.554 -8.484 1.00 90.19 127 LYS A O 1
ATOM 991 N N . HIS A 1 128 ? 0.149 4.815 -9.342 1.00 94.88 128 HIS A N 1
ATOM 992 C CA . HIS A 1 128 ? 1.219 4.171 -8.583 1.00 94.88 128 HIS A CA 1
ATOM 993 C C . HIS A 1 128 ? 1.655 5.001 -7.375 1.00 94.88 128 HIS A C 1
ATOM 995 O O . HIS A 1 128 ? 2.709 4.725 -6.798 1.00 94.88 128 HIS A O 1
ATOM 1001 N N . GLU A 1 129 ? 0.824 5.963 -6.967 1.00 96.62 129 GLU A N 1
ATOM 1002 C CA . GLU A 1 129 ? 0.994 6.708 -5.729 1.00 96.62 129 GLU A CA 1
ATOM 1003 C C . GLU A 1 129 ? 1.100 5.751 -4.529 1.00 96.62 129 GLU A C 1
ATOM 1005 O O . GLU A 1 129 ? 0.424 4.715 -4.436 1.00 96.62 129 GLU A O 1
ATOM 1010 N N . LEU A 1 130 ? 1.986 6.098 -3.597 1.00 97.06 130 LEU A N 1
ATOM 1011 C CA . LEU A 1 130 ? 2.170 5.372 -2.351 1.00 97.06 130 LEU A CA 1
ATOM 1012 C C . LEU A 1 130 ? 1.392 6.047 -1.227 1.00 97.06 130 LEU A C 1
ATOM 1014 O O . LEU A 1 130 ? 1.767 7.128 -0.782 1.00 97.06 130 LEU A O 1
ATOM 1018 N N . ILE A 1 131 ? 0.388 5.356 -0.698 1.00 97.12 131 ILE A N 1
ATOM 1019 C CA . ILE A 1 131 ? -0.453 5.854 0.393 1.00 97.12 131 ILE A CA 1
ATOM 1020 C C . ILE A 1 131 ? -0.083 5.209 1.728 1.00 97.12 131 ILE A C 1
ATOM 1022 O O . ILE A 1 131 ? 0.316 4.042 1.815 1.00 97.12 131 ILE A O 1
ATOM 1026 N N . THR A 1 132 ? -0.208 5.966 2.809 1.00 97.31 132 THR A N 1
ATOM 1027 C CA . THR A 1 132 ? 0.069 5.489 4.163 1.00 97.31 132 THR A CA 1
ATOM 1028 C C . THR A 1 132 ? -0.986 4.493 4.640 1.00 97.31 132 THR A C 1
ATOM 1030 O O . THR A 1 132 ? -2.141 4.506 4.222 1.00 97.31 132 THR A O 1
ATOM 1033 N N . ARG A 1 133 ? -0.622 3.638 5.605 1.00 96.56 133 ARG A N 1
ATOM 1034 C CA . ARG A 1 133 ? -1.582 2.751 6.292 1.00 96.56 133 ARG A CA 1
ATOM 1035 C C . ARG A 1 133 ? -2.799 3.510 6.826 1.00 96.56 133 ARG A C 1
ATOM 1037 O O . ARG A 1 133 ? -3.901 2.975 6.829 1.00 96.56 133 ARG A O 1
ATOM 1044 N N . THR A 1 134 ? -2.582 4.711 7.352 1.00 96.25 134 THR A N 1
ATOM 1045 C CA . THR A 1 134 ? -3.642 5.559 7.899 1.00 96.25 134 THR A CA 1
ATOM 1046 C C . THR A 1 134 ? -4.582 6.044 6.806 1.00 96.25 134 THR A C 1
ATOM 1048 O O . THR A 1 134 ? -5.783 5.850 6.964 1.00 96.25 134 THR A O 1
ATOM 1051 N N . GLU A 1 135 ? -4.044 6.554 5.695 1.00 96.94 135 GLU A N 1
ATOM 1052 C CA . GLU A 1 135 ? -4.823 6.978 4.522 1.00 96.94 135 GLU A CA 1
ATOM 1053 C C . GLU A 1 135 ? -5.606 5.806 3.934 1.00 96.94 135 GLU A C 1
ATOM 1055 O O . GLU A 1 135 ? -6.819 5.898 3.788 1.00 96.94 135 GLU A O 1
ATOM 1060 N N . ALA A 1 136 ? -4.973 4.646 3.741 1.00 97.06 136 ALA A N 1
ATOM 1061 C CA . ALA A 1 136 ? -5.648 3.445 3.249 1.00 97.06 136 ALA A CA 1
ATOM 1062 C C . ALA A 1 136 ? -6.879 3.066 4.100 1.00 97.06 136 ALA A C 1
ATOM 1064 O O . ALA A 1 136 ? -7.934 2.706 3.580 1.00 97.06 136 ALA A O 1
ATOM 1065 N N . LYS A 1 137 ? -6.775 3.180 5.430 1.00 97.19 137 LYS A N 1
ATOM 1066 C CA . LYS A 1 137 ? -7.882 2.884 6.351 1.00 97.19 137 LYS A CA 1
ATOM 1067 C C . LYS A 1 137 ? -8.954 3.972 6.353 1.00 97.19 137 LYS A C 1
ATOM 1069 O O . LYS A 1 137 ? -10.133 3.647 6.465 1.00 97.19 137 LYS A O 1
ATOM 1074 N N . SER A 1 138 ? -8.575 5.247 6.273 1.00 96.12 138 SER A N 1
ATOM 1075 C CA . SER A 1 138 ? -9.532 6.359 6.294 1.00 96.12 138 SER A CA 1
ATOM 1076 C C . SER A 1 138 ? -10.231 6.572 4.955 1.00 96.12 138 SER A C 1
ATOM 1078 O O . SER A 1 138 ? -11.414 6.899 4.941 1.00 96.12 138 SER A O 1
ATOM 1080 N N . GLU A 1 139 ? -9.534 6.382 3.837 1.00 95.50 139 GLU A N 1
ATOM 1081 C CA . GLU A 1 139 ? -10.032 6.602 2.474 1.00 95.50 139 GLU A CA 1
ATOM 1082 C C . GLU A 1 139 ? -10.820 5.400 1.944 1.00 95.50 139 GLU A C 1
ATOM 1084 O O . GLU A 1 139 ? -11.919 5.554 1.410 1.00 95.50 139 GLU A O 1
ATOM 1089 N N . PHE A 1 140 ? -10.339 4.185 2.193 1.00 96.25 140 PHE A N 1
ATOM 1090 C CA . PHE A 1 140 ? -10.979 2.966 1.688 1.00 96.25 140 PHE A CA 1
ATOM 1091 C C . PHE A 1 140 ? -11.766 2.203 2.760 1.00 96.25 140 PHE A C 1
ATOM 1093 O O . PHE A 1 140 ? -12.249 1.094 2.527 1.00 96.25 140 PHE A O 1
ATOM 1100 N N . LEU A 1 141 ? -11.900 2.793 3.954 1.00 96.38 141 LEU A N 1
ATOM 1101 C CA . LEU A 1 141 ? -12.610 2.224 5.107 1.00 96.38 141 LEU A CA 1
ATOM 1102 C C . LEU A 1 141 ? -12.137 0.804 5.478 1.00 96.38 141 LEU A C 1
ATOM 1104 O O . LEU A 1 141 ? -12.888 0.027 6.073 1.00 96.38 141 LEU A O 1
ATOM 1108 N N . LEU A 1 142 ? -10.889 0.477 5.139 1.00 96.69 142 LEU A N 1
ATOM 1109 C CA . LEU A 1 142 ? -10.291 -0.837 5.348 1.00 96.69 142 LEU A CA 1
ATOM 1110 C C . LEU A 1 142 ? -9.886 -1.056 6.806 1.00 96.69 142 LEU A C 1
ATOM 1112 O O . LEU A 1 142 ? -9.551 -0.121 7.543 1.00 96.69 142 LEU A O 1
ATOM 1116 N N . LYS A 1 143 ? -9.873 -2.323 7.224 1.00 97.00 143 LYS A N 1
ATOM 1117 C CA . LYS A 1 143 ? -9.366 -2.737 8.536 1.00 97.00 143 LYS A CA 1
ATOM 1118 C C . LYS A 1 143 ? -7.932 -3.241 8.421 1.00 97.00 143 LYS A C 1
ATOM 1120 O O . LYS A 1 143 ? -7.437 -3.565 7.347 1.00 97.00 143 LYS A O 1
ATOM 1125 N N . ASP A 1 144 ? -7.267 -3.371 9.566 1.00 96.19 144 ASP A N 1
ATOM 1126 C CA . ASP A 1 144 ? -5.896 -3.888 9.614 1.00 96.19 144 ASP A CA 1
ATOM 1127 C C . ASP A 1 144 ? -5.790 -5.322 9.074 1.00 96.19 144 ASP A C 1
ATOM 1129 O O . ASP A 1 144 ? -4.817 -5.650 8.403 1.00 96.19 144 ASP A O 1
ATOM 1133 N N . CYS A 1 145 ? -6.818 -6.151 9.284 1.00 96.12 145 CYS A N 1
ATOM 1134 C CA . CYS A 1 145 ? -6.863 -7.505 8.735 1.00 96.12 145 CYS A CA 1
ATOM 1135 C C . CYS A 1 145 ? -6.968 -7.532 7.203 1.00 96.12 145 CYS A C 1
ATOM 1137 O O . CYS A 1 145 ? -6.440 -8.455 6.587 1.00 96.12 145 CYS A O 1
ATOM 1139 N N . ASP A 1 146 ? -7.600 -6.531 6.585 1.00 96.06 146 ASP A N 1
ATOM 1140 C CA . ASP A 1 146 ? -7.736 -6.457 5.127 1.00 96.06 146 ASP A CA 1
ATOM 1141 C C . ASP A 1 146 ? -6.412 -6.087 4.445 1.00 96.06 146 ASP A C 1
ATOM 1143 O O . ASP A 1 146 ? -6.177 -6.477 3.304 1.00 96.06 146 ASP A O 1
ATOM 1147 N N . LEU A 1 147 ? -5.531 -5.377 5.156 1.00 95.94 147 LEU A N 1
ATOM 1148 C CA . LEU A 1 147 ? -4.193 -5.032 4.676 1.00 95.94 147 LEU A CA 1
ATOM 1149 C C . LEU A 1 147 ? -3.182 -6.155 4.958 1.00 95.94 147 LEU A C 1
ATOM 1151 O O . LEU A 1 147 ? -2.414 -6.532 4.074 1.00 95.94 147 LEU A O 1
ATOM 1155 N N . ASP A 1 148 ? -3.191 -6.686 6.186 1.00 93.69 148 ASP A N 1
ATOM 1156 C CA . ASP A 1 148 ? -2.105 -7.529 6.700 1.00 93.69 148 ASP A CA 1
ATOM 1157 C C . ASP A 1 148 ? -2.348 -9.033 6.539 1.00 93.69 148 ASP A C 1
ATOM 1159 O O . ASP A 1 148 ? -1.394 -9.788 6.366 1.00 93.69 148 ASP A O 1
ATOM 1163 N N . ALA A 1 149 ? -3.601 -9.485 6.640 1.00 93.12 149 ALA A N 1
ATOM 1164 C CA . ALA A 1 149 ? -3.919 -10.906 6.800 1.00 93.12 149 ALA A CA 1
ATOM 1165 C C . ALA A 1 149 ? -4.722 -11.493 5.636 1.00 93.12 149 ALA A C 1
ATOM 1167 O O . ALA A 1 149 ? -4.623 -12.691 5.369 1.00 93.12 149 ALA A O 1
ATOM 1168 N N . ARG A 1 150 ? -5.532 -10.680 4.949 1.00 94.38 150 ARG A N 1
ATOM 1169 C CA . ARG A 1 150 ? -6.370 -11.159 3.849 1.00 94.38 150 ARG A CA 1
ATOM 1170 C C . ARG A 1 150 ? -5.486 -11.640 2.687 1.00 94.38 150 ARG A C 1
ATOM 1172 O O . ARG A 1 150 ? -4.667 -10.864 2.198 1.00 94.38 150 ARG A O 1
ATOM 1179 N N . PRO A 1 151 ? -5.636 -12.891 2.217 1.00 92.19 151 PRO A N 1
ATOM 1180 C CA . PRO A 1 151 ? -4.819 -13.408 1.127 1.00 92.19 151 PRO A CA 1
ATOM 1181 C C . PRO A 1 151 ? -5.208 -12.759 -0.217 1.00 92.19 151 PRO A C 1
ATOM 1183 O O . PRO A 1 151 ? -6.399 -12.556 -0.456 1.00 92.19 151 PRO A O 1
ATOM 1186 N N . PRO A 1 152 ? -4.241 -12.442 -1.099 1.00 92.8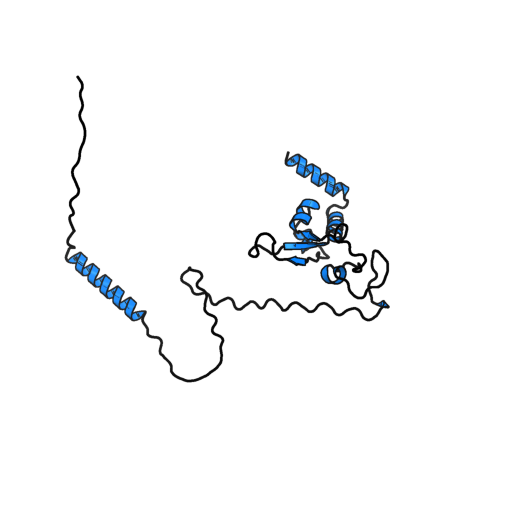1 152 PRO A N 1
ATOM 1187 C CA . PRO A 1 152 ? -2.800 -12.355 -0.827 1.00 92.81 152 PRO A CA 1
ATOM 1188 C C . PRO A 1 152 ? -2.478 -11.112 0.030 1.00 92.81 152 PRO A C 1
ATOM 1190 O O . PRO A 1 152 ? -3.015 -10.052 -0.268 1.00 92.81 152 PRO A O 1
ATOM 1193 N N . PRO A 1 153 ? -1.633 -11.188 1.076 1.00 94.00 153 PRO A N 1
ATOM 1194 C CA . PRO A 1 153 ? -1.346 -10.030 1.928 1.00 94.00 153 PRO A CA 1
ATOM 1195 C C . PRO A 1 153 ? -0.699 -8.896 1.124 1.00 94.00 153 PRO A C 1
ATOM 1197 O O . PRO A 1 153 ? 0.164 -9.144 0.279 1.00 94.00 153 PRO A O 1
ATOM 1200 N N . LEU A 1 154 ? -1.096 -7.647 1.391 1.00 95.50 154 LEU A N 1
ATOM 1201 C CA . LEU A 1 154 ? -0.561 -6.507 0.650 1.00 95.50 154 LEU A CA 1
ATOM 1202 C C . LEU A 1 154 ? 0.886 -6.231 1.064 1.00 95.50 154 LEU A C 1
ATOM 1204 O O . LEU A 1 154 ? 1.197 -6.057 2.247 1.00 95.50 154 LEU A O 1
ATOM 1208 N N . ARG A 1 155 ? 1.777 -6.149 0.073 1.00 95.56 155 ARG A N 1
ATOM 1209 C CA . ARG A 1 155 ? 3.160 -5.726 0.299 1.00 95.56 155 ARG A CA 1
ATOM 1210 C C . ARG A 1 155 ? 3.206 -4.237 0.629 1.00 95.56 155 ARG A C 1
ATOM 1212 O O . ARG A 1 155 ? 2.390 -3.448 0.160 1.00 95.56 155 ARG A O 1
ATOM 1219 N N . CYS A 1 156 ? 4.167 -3.851 1.464 1.00 95.69 156 CYS A N 1
ATOM 1220 C CA . CYS A 1 156 ? 4.329 -2.465 1.884 1.00 95.69 156 CYS A CA 1
ATOM 1221 C C . CYS A 1 156 ? 5.799 -2.092 2.041 1.00 95.69 156 CYS A C 1
ATOM 1223 O O . CYS A 1 156 ? 6.617 -2.909 2.472 1.00 95.69 156 CYS A O 1
ATOM 1225 N N . VAL A 1 157 ? 6.106 -0.823 1.791 1.00 95.75 157 VAL A N 1
ATOM 1226 C CA . VAL A 1 157 ? 7.422 -0.240 2.057 1.00 95.75 157 VAL A CA 1
ATOM 1227 C C . VAL A 1 157 ? 7.407 0.397 3.442 1.00 95.75 157 VAL A C 1
ATOM 1229 O O . VAL A 1 157 ? 6.514 1.178 3.772 1.00 95.75 157 VAL A O 1
ATOM 1232 N N . ARG A 1 158 ? 8.408 0.070 4.264 1.00 95.31 158 ARG A N 1
ATOM 1233 C CA . ARG A 1 158 ? 8.596 0.684 5.582 1.00 95.31 158 ARG A CA 1
ATOM 1234 C C . ARG A 1 158 ? 9.517 1.894 5.474 1.00 95.31 158 ARG A C 1
ATOM 1236 O O . ARG A 1 158 ? 10.592 1.816 4.880 1.00 95.31 158 ARG A O 1
ATOM 1243 N N . ARG A 1 159 ? 9.097 3.023 6.042 1.00 94.19 159 ARG A N 1
ATOM 1244 C CA . ARG A 1 159 ? 9.865 4.273 6.102 1.00 94.19 159 ARG A CA 1
ATOM 1245 C C . ARG A 1 159 ? 9.892 4.805 7.529 1.00 94.19 159 ARG A C 1
ATOM 1247 O O . ARG A 1 159 ? 8.968 4.582 8.308 1.00 94.19 159 ARG A O 1
ATOM 1254 N N . ARG A 1 160 ? 10.947 5.547 7.875 1.00 95.25 160 ARG A N 1
ATOM 1255 C CA . ARG A 1 160 ? 10.993 6.275 9.150 1.00 95.25 160 ARG A CA 1
ATOM 1256 C C . ARG A 1 160 ? 9.833 7.258 9.202 1.00 95.25 160 ARG A C 1
ATOM 1258 O O . ARG A 1 160 ? 9.511 7.892 8.200 1.00 95.25 160 ARG A O 1
ATOM 1265 N N . ASN A 1 161 ? 9.217 7.372 10.368 1.00 94.75 161 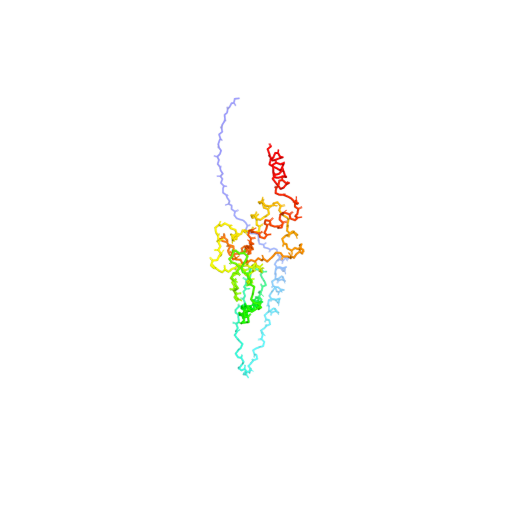ASN A N 1
ATOM 1266 C CA . ASN A 1 161 ? 8.104 8.285 10.547 1.00 94.75 161 ASN A CA 1
ATOM 1267 C C . ASN A 1 161 ? 8.591 9.743 10.389 1.00 94.75 161 ASN A C 1
ATOM 1269 O O . ASN A 1 161 ? 9.542 10.122 11.084 1.00 94.75 161 ASN A O 1
ATOM 1273 N N . PRO A 1 162 ? 7.970 10.552 9.508 1.00 93.50 162 PRO A N 1
ATOM 1274 C CA . PRO A 1 162 ? 8.418 11.917 9.231 1.00 93.50 162 PRO A CA 1
ATOM 1275 C C . PRO A 1 162 ? 8.277 12.850 10.440 1.00 93.50 162 PRO A C 1
ATOM 1277 O O . PRO A 1 162 ? 9.021 13.819 10.548 1.00 93.50 162 PRO A O 1
ATOM 1280 N N . HIS A 1 163 ? 7.373 12.554 11.381 1.00 90.00 163 HIS A N 1
ATOM 1281 C CA . HIS A 1 163 ? 7.190 13.386 12.569 1.00 90.00 163 HIS A CA 1
ATOM 1282 C C . HIS A 1 163 ? 8.289 13.164 13.608 1.00 90.00 163 HIS A C 1
ATOM 1284 O O . HIS A 1 163 ? 8.870 14.125 14.110 1.00 90.00 163 HIS A O 1
ATOM 1290 N N . ARG A 1 164 ? 8.562 11.904 13.977 1.00 91.94 164 ARG A N 1
ATOM 1291 C CA . ARG A 1 164 ? 9.632 11.544 14.924 1.00 91.94 164 ARG A CA 1
ATOM 1292 C C . ARG A 1 164 ? 10.184 10.162 14.615 1.00 91.94 164 ARG A C 1
ATOM 1294 O O . ARG A 1 164 ? 9.439 9.192 14.605 1.00 91.94 164 ARG A O 1
ATOM 1301 N N . ALA A 1 165 ? 11.508 10.043 14.535 1.00 91.88 165 ALA A N 1
ATOM 1302 C CA . ALA A 1 165 ? 12.179 8.761 14.294 1.00 91.88 165 ALA A CA 1
ATOM 1303 C C . ALA A 1 165 ? 11.939 7.699 15.388 1.00 91.88 165 ALA A C 1
ATOM 1305 O O . ALA A 1 165 ? 12.127 6.519 15.126 1.00 91.88 165 ALA A O 1
ATOM 1306 N N . ARG A 1 166 ? 11.532 8.105 16.602 1.00 92.06 166 ARG A N 1
ATOM 1307 C CA . ARG A 1 166 ? 11.159 7.183 17.693 1.00 92.06 166 ARG A CA 1
ATOM 1308 C C . ARG A 1 166 ? 9.757 6.585 17.538 1.00 92.06 166 ARG A C 1
ATOM 1310 O O . ARG A 1 166 ? 9.421 5.658 18.265 1.00 92.06 166 ARG A O 1
ATOM 1317 N N . PHE A 1 167 ? 8.915 7.150 16.674 1.00 92.31 167 PHE A N 1
ATOM 1318 C CA . PHE A 1 167 ? 7.584 6.606 16.423 1.00 92.31 167 PHE A CA 1
ATOM 1319 C C . PHE A 1 167 ? 7.661 5.369 15.535 1.00 92.31 167 PHE A C 1
ATOM 1321 O O . PHE A 1 167 ? 8.652 5.147 14.840 1.00 92.31 167 PHE A O 1
ATOM 1328 N N . ALA A 1 168 ? 6.587 4.579 15.556 1.00 92.56 168 ALA A N 1
ATOM 1329 C CA . ALA A 1 168 ? 6.460 3.412 14.699 1.00 92.56 168 ALA A CA 1
ATOM 1330 C C . ALA A 1 168 ? 6.681 3.788 13.227 1.00 92.56 168 ALA A C 1
ATOM 1332 O O . ALA A 1 168 ? 6.217 4.836 12.760 1.00 92.56 168 ALA A O 1
ATOM 1333 N N . GLU A 1 169 ? 7.394 2.915 12.515 1.00 95.56 169 GLU A N 1
ATOM 1334 C CA . GLU A 1 169 ? 7.680 3.081 11.095 1.00 95.56 169 GLU A CA 1
ATOM 1335 C C . GLU A 1 169 ? 6.388 3.237 10.292 1.00 95.56 169 GLU A C 1
ATOM 1337 O O . GLU A 1 169 ? 5.396 2.528 10.493 1.00 95.56 169 GLU A O 1
ATOM 1342 N N . MET A 1 170 ? 6.417 4.176 9.355 1.00 95.00 170 MET A N 1
ATOM 1343 C CA . MET A 1 170 ? 5.338 4.390 8.411 1.00 95.00 170 MET A CA 1
ATOM 1344 C C . MET A 1 170 ? 5.324 3.242 7.404 1.00 95.00 170 MET A C 1
ATOM 1346 O O . MET A 1 170 ? 6.364 2.863 6.863 1.00 95.00 170 MET A O 1
ATOM 1350 N N . ARG A 1 171 ? 4.136 2.698 7.148 1.00 96.44 171 ARG A N 1
ATOM 1351 C CA . ARG A 1 171 ? 3.907 1.676 6.123 1.00 96.44 171 ARG A CA 1
ATOM 1352 C C . ARG A 1 171 ? 3.214 2.330 4.940 1.00 96.44 171 ARG A C 1
ATOM 1354 O O . ARG A 1 171 ? 2.159 2.934 5.131 1.00 96.44 171 ARG A O 1
ATOM 1361 N N . LEU A 1 172 ? 3.827 2.200 3.771 1.00 97.31 172 LEU A N 1
ATOM 1362 C CA . LEU A 1 172 ? 3.349 2.725 2.499 1.00 97.31 172 LEU A CA 1
ATOM 1363 C C . LEU A 1 172 ? 2.881 1.574 1.610 1.00 97.31 172 LEU A C 1
ATOM 1365 O O . LEU A 1 172 ? 3.613 0.594 1.446 1.00 97.31 172 LEU A O 1
ATOM 1369 N N . TYR A 1 173 ? 1.686 1.704 1.052 1.00 97.50 173 TYR A N 1
ATOM 1370 C CA . TYR A 1 173 ? 1.049 0.736 0.165 1.00 97.50 173 TYR A CA 1
ATOM 1371 C C . TYR A 1 173 ? 0.831 1.355 -1.210 1.00 97.50 173 TYR A C 1
ATOM 1373 O O . TYR A 1 173 ? 0.649 2.563 -1.322 1.00 97.50 173 TYR A O 1
ATOM 1381 N N . LEU A 1 174 ? 0.817 0.520 -2.246 1.00 97.25 174 LEU A N 1
ATOM 1382 C CA . LEU A 1 174 ? 0.506 0.958 -3.601 1.00 97.25 174 LEU A CA 1
ATOM 1383 C C . LEU A 1 174 ? -0.998 1.237 -3.730 1.00 97.25 174 LEU A C 1
ATOM 1385 O O . LEU A 1 174 ? -1.805 0.331 -3.505 1.00 97.25 174 LEU A O 1
ATOM 1389 N N . ARG A 1 175 ? -1.376 2.462 -4.112 1.00 97.06 175 ARG A N 1
ATOM 1390 C CA . ARG A 1 175 ? -2.774 2.918 -4.173 1.00 97.06 175 ARG A CA 1
ATOM 1391 C C . ARG A 1 175 ? -3.680 1.978 -4.971 1.00 97.06 175 ARG A C 1
ATOM 1393 O O . ARG A 1 175 ? -4.672 1.501 -4.427 1.00 97.06 175 ARG A O 1
ATOM 1400 N N . VAL A 1 176 ? -3.285 1.600 -6.190 1.00 96.25 176 VAL A N 1
ATOM 1401 C CA . VAL A 1 176 ? -4.040 0.647 -7.033 1.00 96.25 176 VAL A CA 1
ATOM 1402 C C . VAL A 1 176 ? -4.316 -0.696 -6.342 1.00 96.25 176 VAL A C 1
ATOM 1404 O O . VAL A 1 176 ? -5.392 -1.265 -6.513 1.00 96.25 176 VAL A O 1
ATOM 1407 N N . GLN A 1 177 ? -3.386 -1.222 -5.538 1.00 96.94 177 GLN A N 1
ATOM 1408 C CA . GLN A 1 177 ? -3.618 -2.477 -4.808 1.00 96.94 177 GLN A CA 1
ATOM 1409 C C . GLN A 1 177 ? -4.606 -2.291 -3.653 1.00 96.94 177 GLN A C 1
ATOM 1411 O O . GLN A 1 177 ? -5.394 -3.189 -3.354 1.00 96.94 177 GLN A O 1
ATOM 1416 N N . VAL A 1 178 ? -4.577 -1.127 -3.003 1.00 97.31 178 VAL A N 1
ATOM 1417 C CA . VAL A 1 178 ? -5.525 -0.784 -1.938 1.00 97.31 178 VAL A CA 1
ATOM 1418 C C . VAL A 1 178 ? -6.927 -0.570 -2.508 1.00 97.31 178 VAL A C 1
ATOM 1420 O O . VAL A 1 178 ? -7.889 -1.064 -1.926 1.00 97.31 178 VAL A O 1
ATOM 1423 N N . GLU A 1 179 ? -7.049 0.078 -3.666 1.00 96.19 179 GLU A N 1
ATOM 1424 C CA . GLU A 1 179 ? -8.314 0.229 -4.395 1.00 96.19 179 GLU A CA 1
ATOM 1425 C C . GLU A 1 179 ? -8.913 -1.133 -4.763 1.00 96.19 179 GLU A C 1
ATOM 1427 O O . GLU A 1 179 ? -10.079 -1.402 -4.470 1.00 96.19 179 GLU A O 1
ATOM 1432 N N . GLN A 1 180 ? -8.103 -2.041 -5.317 1.00 96.19 180 GLN A N 1
ATOM 1433 C CA . GLN A 1 180 ? -8.531 -3.416 -5.601 1.00 96.19 180 GLN A CA 1
ATOM 1434 C C . GLN A 1 180 ? -8.981 -4.142 -4.329 1.00 96.19 180 GLN A C 1
ATOM 1436 O O . GLN A 1 180 ? -10.047 -4.756 -4.310 1.00 96.19 180 GLN A O 1
ATOM 1441 N N . ARG A 1 181 ? -8.229 -4.008 -3.231 1.00 96.81 181 ARG A N 1
ATOM 1442 C CA . ARG A 1 181 ? -8.622 -4.571 -1.936 1.00 96.81 181 ARG A CA 1
ATOM 1443 C C . ARG A 1 181 ? -9.945 -3.995 -1.433 1.00 96.81 181 ARG A C 1
ATOM 1445 O O . ARG A 1 181 ? -10.751 -4.724 -0.860 1.00 96.81 181 ARG A O 1
ATOM 1452 N N . ALA A 1 182 ? -10.175 -2.702 -1.625 1.00 96.88 182 ALA A N 1
ATOM 1453 C CA . ALA A 1 182 ? -11.421 -2.052 -1.249 1.00 96.88 182 ALA A CA 1
ATOM 1454 C C . ALA A 1 182 ? -12.601 -2.624 -2.038 1.00 96.88 182 ALA A C 1
ATOM 1456 O O . ALA A 1 182 ? -13.632 -2.927 -1.444 1.00 96.88 182 ALA A O 1
ATOM 1457 N N . LEU A 1 183 ? -12.428 -2.853 -3.341 1.00 96.31 183 LEU A N 1
ATOM 1458 C CA . LEU A 1 183 ? -13.433 -3.512 -4.174 1.00 96.31 183 LEU A CA 1
ATOM 1459 C C . LEU A 1 183 ? -13.707 -4.953 -3.720 1.00 96.31 183 LEU A C 1
ATOM 1461 O O . LEU A 1 183 ? -14.854 -5.377 -3.729 1.00 96.31 183 LEU A O 1
ATOM 1465 N N . GLU A 1 184 ? -12.705 -5.697 -3.251 1.00 95.50 184 GLU A N 1
ATOM 1466 C CA . GLU A 1 184 ? -12.924 -7.039 -2.686 1.00 95.50 184 GLU A CA 1
ATOM 1467 C C . GLU A 1 184 ? -13.704 -7.021 -1.363 1.00 95.50 184 GLU A C 1
ATOM 1469 O O . GLU A 1 184 ? -14.473 -7.939 -1.077 1.00 95.50 184 GLU A O 1
ATOM 1474 N N . VAL A 1 185 ? -13.481 -6.006 -0.524 1.00 96.06 185 VAL A N 1
ATOM 1475 C CA . VAL A 1 185 ? -14.121 -5.885 0.797 1.00 96.06 185 VAL A CA 1
ATOM 1476 C C . VAL A 1 185 ? -15.545 -5.346 0.679 1.00 96.06 185 VAL A C 1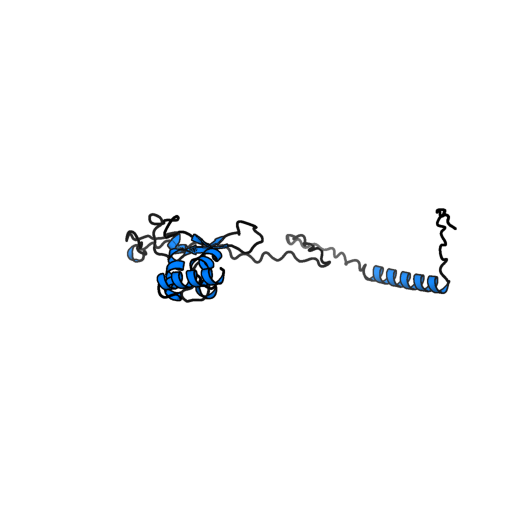
ATOM 1478 O O . VAL A 1 185 ? -16.444 -5.847 1.352 1.00 96.06 185 VAL A O 1
ATOM 1481 N N . TRP A 1 186 ? -15.745 -4.340 -0.171 1.00 96.12 186 TRP A N 1
ATOM 1482 C CA . TRP A 1 186 ? -17.006 -3.612 -0.324 1.00 96.12 186 TRP A CA 1
ATOM 1483 C C . TRP A 1 186 ? -17.794 -4.015 -1.572 1.00 96.12 186 TRP A C 1
ATOM 1485 O O . TRP A 1 186 ? -18.872 -3.490 -1.807 1.00 96.12 186 TRP A O 1
ATOM 1495 N N . GLY A 1 187 ? -17.271 -4.893 -2.426 1.00 94.44 187 GLY A N 1
ATOM 1496 C CA . GLY A 1 187 ? -17.906 -5.356 -3.666 1.00 94.44 187 GLY A CA 1
ATOM 1497 C C . GLY A 1 187 ? -17.959 -4.323 -4.801 1.00 94.44 187 GLY A C 1
ATOM 1498 O O . GLY A 1 187 ? -17.825 -4.683 -5.966 1.00 94.44 187 GLY A O 1
ATOM 1499 N N . SER A 1 188 ? -18.158 -3.041 -4.492 1.00 94.56 188 SER A N 1
ATOM 1500 C CA . SER A 1 188 ? -18.235 -1.952 -5.472 1.00 94.56 188 SER A CA 1
ATOM 1501 C C . SER A 1 188 ? -17.836 -0.613 -4.856 1.00 94.56 188 SER A C 1
ATOM 1503 O O . SER A 1 188 ? -18.006 -0.389 -3.656 1.00 94.56 188 SER A O 1
ATOM 1505 N N . GLU A 1 189 ? -17.359 0.306 -5.695 1.00 93.56 189 GLU A N 1
ATOM 1506 C CA . GLU A 1 189 ? -17.021 1.669 -5.271 1.00 93.56 189 GLU A CA 1
ATOM 1507 C C . GLU A 1 189 ? -18.252 2.427 -4.740 1.00 93.56 189 GLU A C 1
ATOM 1509 O O . GLU A 1 189 ? -18.158 3.210 -3.795 1.00 93.56 189 GLU A O 1
ATOM 1514 N N . GLU A 1 190 ? -19.438 2.143 -5.285 1.00 95.00 190 GLU A N 1
ATOM 1515 C CA . GLU A 1 190 ? -20.691 2.737 -4.818 1.00 95.00 190 GLU A CA 1
ATOM 1516 C C . GLU A 1 190 ? -21.016 2.361 -3.370 1.00 95.00 190 GLU A C 1
ATOM 1518 O O . GLU A 1 190 ? -21.464 3.211 -2.603 1.00 95.00 190 GLU A O 1
ATOM 1523 N N . GLN A 1 191 ? -20.784 1.104 -2.975 1.00 95.00 191 GLN A N 1
ATOM 1524 C CA . GLN A 1 191 ? -21.015 0.662 -1.596 1.00 95.00 191 GLN A CA 1
ATOM 1525 C C . GLN A 1 191 ? -20.052 1.343 -0.624 1.00 95.00 191 GLN A C 1
ATOM 1527 O O . GLN A 1 191 ? -20.484 1.811 0.429 1.00 95.00 191 GLN A O 1
ATOM 1532 N N . LEU A 1 192 ? -18.778 1.473 -1.003 1.00 95.12 192 LEU A N 1
ATOM 1533 C CA . LEU A 1 192 ? -17.791 2.221 -0.224 1.00 95.12 192 LEU A CA 1
ATOM 1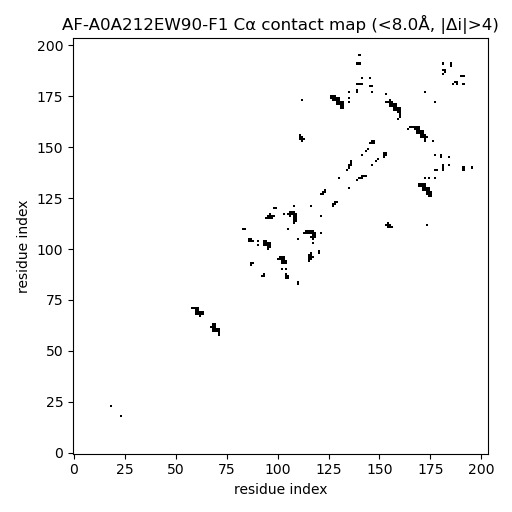534 C C . LEU A 1 192 ? -18.215 3.688 -0.037 1.00 95.12 192 LEU A C 1
ATOM 1536 O O . LEU A 1 192 ? -18.110 4.229 1.066 1.00 95.12 192 LEU A O 1
ATOM 1540 N N . ARG A 1 193 ? -18.721 4.328 -1.099 1.00 94.81 193 ARG A N 1
ATOM 1541 C CA . ARG A 1 193 ? -19.202 5.717 -1.056 1.00 94.81 193 ARG A CA 1
ATOM 1542 C C . ARG A 1 193 ? -20.425 5.877 -0.151 1.00 94.81 193 ARG A C 1
ATOM 1544 O O . ARG A 1 193 ? -20.433 6.766 0.693 1.00 94.81 193 ARG A O 1
ATOM 1551 N N . ARG A 1 194 ? -21.411 4.980 -0.260 1.00 95.25 194 ARG A N 1
ATOM 1552 C CA . ARG A 1 194 ? -22.604 4.975 0.607 1.00 95.25 194 ARG A CA 1
ATOM 1553 C C . ARG A 1 194 ? -22.243 4.798 2.080 1.00 95.25 194 ARG A C 1
ATOM 1555 O O . ARG A 1 194 ? -22.739 5.537 2.923 1.00 95.25 194 ARG A O 1
ATOM 1562 N N . GLU A 1 195 ? -21.354 3.855 2.390 1.00 94.56 195 GLU A N 1
ATOM 1563 C CA . GLU A 1 195 ? -20.880 3.632 3.763 1.00 94.56 195 GLU A CA 1
ATOM 1564 C C . GLU A 1 195 ? -20.149 4.869 4.313 1.00 94.56 195 GLU A C 1
ATOM 1566 O O . GLU A 1 195 ? -20.293 5.208 5.490 1.00 94.56 195 GLU A O 1
ATOM 1571 N N . ARG A 1 196 ? -19.364 5.564 3.480 1.00 94.44 196 ARG A N 1
ATOM 1572 C CA . ARG A 1 196 ? -18.707 6.821 3.861 1.00 94.44 196 ARG A CA 1
ATOM 1573 C C . ARG A 1 196 ? -19.734 7.894 4.223 1.00 94.44 196 ARG A C 1
ATOM 1575 O O . ARG A 1 196 ? -19.666 8.424 5.328 1.00 94.44 196 ARG A O 1
ATOM 1582 N N . GLU A 1 197 ? -20.707 8.139 3.351 1.00 94.75 197 GLU A N 1
ATOM 1583 C CA . GLU A 1 197 ? -21.782 9.111 3.590 1.00 94.75 197 GLU A CA 1
ATOM 1584 C C . GLU A 1 197 ? -22.581 8.784 4.862 1.00 94.75 197 GLU A C 1
ATOM 1586 O O . GLU A 1 197 ? -22.901 9.673 5.650 1.00 94.75 197 GLU A O 1
ATOM 1591 N N . GLU A 1 198 ? -22.859 7.504 5.127 1.00 94.81 198 GLU A N 1
ATOM 1592 C CA . GLU A 1 198 ? -23.556 7.088 6.347 1.00 94.81 198 GLU A CA 1
ATOM 1593 C C . GLU A 1 198 ? -22.728 7.342 7.617 1.00 94.81 198 GLU A C 1
ATOM 1595 O O . GLU A 1 198 ? -23.270 7.767 8.644 1.00 94.81 198 GLU A O 1
ATOM 1600 N N . ARG A 1 199 ? -21.409 7.114 7.562 1.00 94.06 199 ARG A N 1
ATOM 1601 C CA . ARG A 1 199 ? -20.501 7.427 8.676 1.00 94.06 199 ARG A CA 1
ATOM 1602 C C . ARG A 1 199 ? -20.387 8.921 8.923 1.00 94.06 199 ARG A C 1
ATOM 1604 O O . ARG A 1 199 ? -20.272 9.295 10.089 1.00 94.06 199 ARG A O 1
ATOM 1611 N N . ASP A 1 200 ? -20.409 9.728 7.871 1.00 92.81 200 ASP A N 1
ATOM 1612 C CA . ASP A 1 200 ? -20.342 11.184 7.966 1.00 92.81 200 ASP A CA 1
ATOM 1613 C C . ASP A 1 200 ? -21.646 11.737 8.554 1.00 92.81 200 ASP A C 1
ATOM 1615 O O . ASP A 1 200 ? -21.602 12.428 9.569 1.00 92.81 200 ASP A O 1
ATOM 1619 N N . ARG A 1 201 ? -22.809 11.275 8.073 1.00 94.75 201 ARG A N 1
ATOM 1620 C CA . ARG A 1 201 ? -24.126 11.624 8.639 1.00 94.75 201 ARG A CA 1
ATOM 1621 C C . ARG A 1 201 ? -24.285 11.243 10.116 1.00 94.75 201 ARG A C 1
ATOM 1623 O O . ARG A 1 201 ? -25.067 11.854 10.823 1.00 94.75 201 ARG A O 1
ATOM 1630 N N . ARG A 1 202 ? -23.603 10.192 10.588 1.00 93.81 202 ARG A N 1
ATOM 1631 C CA . ARG A 1 202 ? -23.626 9.790 12.011 1.00 93.81 202 ARG A CA 1
ATOM 1632 C C . ARG A 1 202 ? -22.706 10.648 12.889 1.00 93.81 202 ARG A C 1
ATOM 1634 O O . ARG A 1 202 ? -22.810 10.584 14.112 1.00 93.81 202 ARG A O 1
ATOM 1641 N N . ARG A 1 203 ? -21.731 11.337 12.290 1.00 91.31 203 ARG A N 1
ATOM 1642 C CA . ARG A 1 203 ? -20.816 12.245 12.996 1.00 91.31 203 ARG A CA 1
ATOM 1643 C C . ARG A 1 203 ? -21.395 13.653 13.110 1.00 91.31 203 ARG A C 1
ATOM 1645 O O . ARG A 1 203 ? -21.039 14.337 14.066 1.00 91.31 203 ARG A O 1
ATOM 1652 N N . GLU A 1 204 ? -22.209 14.050 12.134 1.00 83.19 204 GLU A N 1
ATOM 1653 C CA . GLU A 1 204 ? -23.081 15.232 12.184 1.00 83.19 204 GLU A CA 1
ATOM 1654 C C . GLU A 1 204 ? -24.186 15.080 13.239 1.00 83.19 204 GLU A C 1
ATOM 1656 O O . GLU A 1 204 ? -24.459 16.090 13.926 1.00 83.19 204 GLU A O 1
#

Organism: NCBI:txid278856

Nearest PDB structures (foldseek):
  6lae-assembly1_B  TM=9.326E-01  e=2.387E-13  Homo sapiens
  6j44-assembly1_A  TM=9.335E-01  e=9.642E-13  Homo sapiens
  8eby-assembly1_K  TM=9.239E-01  e=1.707E-12  Homo sapiens
  6ro4-assembly1_G  TM=9.110E-01  e=2.614E-11  Homo sapiens
  1xpa-assembly1_A  TM=7.920E-01  e=2.522E-09  Homo sapiens

Secondary structure (DSSP, 8-state):
-----------------PPPHHHHHHHHHHHHHHHHHHHHH-----------------PPPEE-SSSSEEPP--------PPPPPPP---GGGSPBPTTT--B-S--HHHHHH-----GGG--TTTTT-EEEHHHHHHHS---HHHHHTSSSPPP-EEE--SS-TTSPPEEEEEHHHHHHHHHHHHSSHHHHHHHHHHHHHTT-

Mean predicted aligned error: 17.01 Å

Solvent-accessible surface area (backbone atoms only — not comparable to full-atom values): 12998 Å² total; per-residue (Å²): 132,89,81,89,83,85,90,86,87,84,83,89,82,90,80,86,78,80,74,50,73,68,54,50,56,49,51,51,53,51,49,53,52,53,50,52,55,52,55,66,68,57,65,75,74,82,83,79,86,74,96,73,94,69,92,70,83,78,75,77,65,45,75,80,82,75,92,55,75,42,72,62,72,72,74,73,69,70,74,71,80,74,76,78,81,78,66,47,80,54,68,91,78,24,55,47,18,78,85,80,61,51,66,40,50,68,28,68,45,34,76,61,57,72,35,61,42,38,68,90,74,60,39,67,84,66,64,53,18,72,37,41,59,66,51,49,30,71,76,55,69,47,52,71,56,65,43,65,63,39,86,79,53,63,51,60,51,78,40,74,25,90,89,42,77,89,46,73,65,39,42,30,31,48,39,56,60,53,52,53,49,32,34,72,75,47,71,35,72,66,50,50,51,52,53,48,53,53,55,50,64,72,71,106

Foldseek 3Di:
DDDDDDDDDDDDDDDDDDDDPVRVVVVVVVVVVVVVVVVVVPPPDPPDDDDDDDPDPDDDFDDPVPPDTDRPPPVPPPPPPPPQDDFDPDQVPFAAAPPPRHGDRDDPCCRQWVHRHHPVPDDCPPQFPWDWPVCLCLVLVDDPCLQAPPPPHTGWDWAQDPVDNPDGTITIGGNNVSVVSSCVVQVDPVSSVVVNVVVVVVVD

InterPro domains:
  IPR000465 XPA/RAD14 [PTHR10142] (14-204)
  IPR000465 XPA/RAD14 [TIGR00598] (97-204)
  IPR009061 Putative DNA-binding domain superfamily [SSF46955] (126-199)
  IPR022652 Zinc finger, XPA-type, conserved site [PF01286] (94-125)
  IPR022656 XPA, C-terminal [PF05181] (127-178)
  IPR037129 XPA domain superfamily [G3DSA:3.90.530.10] (91-200)